Protein AF-A0A1J4V4I2-F1 (afdb_monomer_lite)

Radius of gyration: 25.96 Å; chains: 1; bounding box: 86×39×61 Å

Secondary structure (DSSP, 8-state):
-HHHHHHHHHHHHHHHHHHHHHHHHHHHHTTT-HHHHHHHHHHHHHHHHHHHHHHHHHHHHHHH-GGGT-----PPPSS------------PPP-------TTBPPP-HHHHHHHHTTT-EESSSS---BTT--S----TT--HHHHHHHHHHHHH-TT---EEEE-S-GGGS-TT-S-STT-SEEEEES--HHHHHHHHHHSEE-S--SSSSEEEEETTEEEEEE--TTSPPEEEEE-

Foldseek 3Di:
DQVVLVVCLVVLVVVLVVQLVVLVVQCVVVPPDPVSNVVSVVSNVVSVVSNVVSVVVVCVQCVVPVVSNDDDPCPPDPDDDDDDDDDDDDDDDDDDDDDDDQWFDDFPVVLQVLQVVLQAAEPAPGADGTQPDPPHAHAPQPDVVLSVVSSVLCVVQVPWHWYWHHAANCNVDDPPDLRHRVRFKTKTACPTPSSVCCQVVQFDFDPDDDDDATWGDDPPKIWGQDDDPPDDTITIMGD

Sequence (239 aa):
LSGMLKLIIALGGALSILMAIVGGTQYVASGVSPDAKNGAKERIQNALTGLALILTSYLILNSINPQLVQFNFMLPPVGVAPEQIVSPEIGPAPTASSTASAGSWPSDAHERAQLSAVGIGVNHPTGCTNIGQSSCTSLAGMSQGVISNLIALKSSCPSCGITITGGTEYWLHSVNTAHRPGGNVVDLSIGDSALYSYITSHGTVVNAGCSIGTRYKIGSAVYVNEVIKPNPAHWHVCY

Organism: NCBI:txid1805281

pLDDT: mean 84.23, std 16.54, range [35.75, 98.19]

InterPro domains:
  IPR043993 Type IV secretion system pilin [PF18895] (5-62)

Structure (mmCIF, N/CA/C/O backbone):
data_AF-A0A1J4V4I2-F1
#
_entry.id   AF-A0A1J4V4I2-F1
#
loop_
_atom_site.group_PDB
_atom_site.id
_atom_site.type_symbol
_atom_site.label_atom_id
_atom_site.label_alt_id
_atom_site.label_comp_id
_atom_site.label_asym_id
_atom_site.label_entity_id
_atom_site.label_seq_id
_atom_site.pdbx_PDB_ins_code
_atom_site.Cartn_x
_atom_site.Cartn_y
_atom_site.Cartn_z
_atom_site.occupancy
_atom_site.B_iso_or_equiv
_atom_site.auth_seq_id
_atom_site.auth_comp_id
_atom_site.auth_asym_id
_atom_site.auth_atom_id
_atom_site.pdbx_PDB_model_num
ATOM 1 N N . LEU A 1 1 ? 4.166 -3.081 -14.109 1.00 53.75 1 LEU A N 1
ATOM 2 C CA 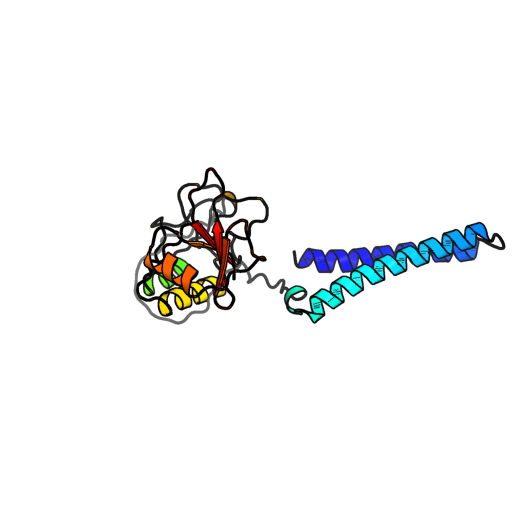. LEU A 1 1 ? 5.426 -3.816 -13.837 1.00 53.75 1 LEU A CA 1
ATOM 3 C C . LEU A 1 1 ? 5.459 -5.234 -14.431 1.00 53.75 1 LEU A C 1
ATOM 5 O O . LEU A 1 1 ? 6.514 -5.647 -14.885 1.00 53.75 1 LEU A O 1
ATOM 9 N N . SER A 1 2 ? 4.338 -5.967 -14.512 1.00 52.41 2 SER A N 1
ATOM 10 C CA . SER A 1 2 ? 4.355 -7.369 -14.979 1.00 52.41 2 SER A CA 1
ATOM 11 C C . SER A 1 2 ? 4.695 -7.591 -16.461 1.00 52.41 2 SER A C 1
ATOM 13 O O . SER A 1 2 ? 5.457 -8.492 -16.804 1.00 52.41 2 SER A O 1
ATOM 15 N N . GLY A 1 3 ? 4.217 -6.715 -17.351 1.00 59.53 3 GLY A N 1
ATOM 16 C CA . GLY A 1 3 ? 4.651 -6.732 -18.752 1.00 59.53 3 GLY A CA 1
ATOM 17 C C . GLY A 1 3 ? 6.133 -6.383 -18.902 1.00 59.53 3 GLY A C 1
ATOM 18 O O . GLY A 1 3 ? 6.805 -6.926 -19.765 1.00 59.53 3 GLY A O 1
ATOM 19 N N . MET A 1 4 ? 6.665 -5.542 -18.013 1.00 69.75 4 MET A N 1
ATOM 20 C CA . MET A 1 4 ? 8.041 -5.055 -18.081 1.00 69.75 4 MET A CA 1
ATOM 21 C C . MET A 1 4 ? 9.059 -6.167 -17.817 1.00 69.75 4 MET A C 1
ATOM 23 O O . MET A 1 4 ? 10.049 -6.238 -18.527 1.00 69.75 4 MET A O 1
ATOM 27 N N . LEU A 1 5 ? 8.811 -7.071 -16.863 1.00 75.94 5 LEU A N 1
ATOM 28 C CA . LEU A 1 5 ? 9.717 -8.199 -16.605 1.00 75.94 5 LEU A CA 1
ATOM 29 C C . LEU A 1 5 ? 9.735 -9.201 -17.765 1.00 75.94 5 LEU A C 1
ATOM 31 O O . LEU A 1 5 ? 10.809 -9.578 -18.223 1.00 75.94 5 LEU A O 1
ATOM 35 N N . LYS A 1 6 ? 8.566 -9.574 -18.304 1.00 73.31 6 LYS A N 1
ATOM 36 C CA . LYS A 1 6 ? 8.489 -10.440 -19.496 1.00 73.31 6 LYS A CA 1
ATOM 37 C C . LYS A 1 6 ? 9.122 -9.771 -20.722 1.00 73.31 6 LYS A C 1
ATOM 39 O O . LYS A 1 6 ? 9.812 -10.440 -21.483 1.00 73.31 6 LYS A O 1
ATOM 44 N N . LEU A 1 7 ? 8.950 -8.454 -20.870 1.00 79.44 7 LEU A N 1
ATOM 45 C CA . LEU A 1 7 ? 9.571 -7.656 -21.928 1.00 79.44 7 LEU A CA 1
ATOM 46 C C . LEU A 1 7 ? 11.096 -7.587 -21.766 1.00 79.44 7 LEU A C 1
ATOM 48 O O . LEU A 1 7 ? 11.800 -7.781 -22.745 1.00 79.44 7 LEU A O 1
ATOM 52 N N . ILE A 1 8 ? 11.616 -7.374 -20.554 1.00 83.94 8 ILE A N 1
ATOM 53 C CA . ILE A 1 8 ? 13.062 -7.348 -20.273 1.00 83.94 8 ILE A CA 1
ATOM 54 C C . ILE A 1 8 ? 13.685 -8.725 -20.515 1.00 83.94 8 ILE A C 1
ATOM 56 O O . ILE A 1 8 ? 14.771 -8.799 -21.079 1.00 83.94 8 ILE A O 1
ATOM 60 N N . ILE A 1 9 ? 13.004 -9.813 -20.144 1.00 85.31 9 ILE A N 1
ATOM 61 C CA . ILE A 1 9 ? 13.490 -11.176 -20.399 1.00 85.31 9 ILE A CA 1
ATOM 62 C C . ILE A 1 9 ? 13.478 -11.480 -21.903 1.00 85.31 9 ILE A C 1
ATOM 64 O O . ILE A 1 9 ? 14.475 -11.970 -22.429 1.00 85.31 9 ILE A O 1
ATOM 68 N N . ALA A 1 10 ? 12.396 -11.147 -22.614 1.00 85.94 10 ALA A N 1
ATOM 69 C CA . ALA A 1 10 ? 12.303 -11.351 -24.060 1.00 85.94 10 ALA A CA 1
ATOM 70 C C . ALA A 1 10 ? 13.330 -10.501 -24.830 1.00 85.94 10 ALA A C 1
ATOM 72 O O . ALA A 1 10 ? 14.035 -11.009 -25.701 1.00 85.94 10 ALA A O 1
ATOM 73 N N . LEU A 1 11 ? 13.459 -9.222 -24.471 1.00 89.38 11 LEU A N 1
ATOM 74 C CA . LEU A 1 11 ? 14.400 -8.287 -25.081 1.00 89.38 11 LEU A CA 1
ATOM 75 C C . LEU A 1 11 ? 15.851 -8.657 -24.745 1.00 89.38 11 LEU A C 1
ATOM 77 O O . LEU A 1 11 ? 16.697 -8.695 -25.633 1.00 89.38 11 LEU A O 1
ATOM 81 N N . GLY A 1 12 ? 16.136 -8.984 -23.485 1.00 90.06 12 GLY A N 1
ATOM 82 C CA . GLY A 1 12 ? 17.457 -9.409 -23.028 1.00 90.06 12 GLY A CA 1
ATOM 83 C C . GLY A 1 12 ? 17.896 -10.736 -23.646 1.00 90.06 12 GLY A C 1
ATOM 84 O O . GLY A 1 12 ? 19.050 -10.867 -24.051 1.00 90.06 12 GLY A O 1
ATOM 85 N N . GLY A 1 13 ? 16.973 -11.689 -23.804 1.00 91.75 13 GLY A N 1
ATOM 86 C CA . GLY A 1 13 ? 17.212 -12.931 -24.539 1.00 91.75 13 GLY A CA 1
ATOM 87 C C . GLY A 1 13 ? 17.529 -12.678 -26.015 1.00 91.75 13 GLY A C 1
ATOM 88 O O . GLY A 1 13 ? 18.537 -13.173 -26.518 1.00 91.75 13 GLY A O 1
ATOM 89 N N . ALA A 1 14 ? 16.732 -11.845 -26.693 1.00 92.75 14 ALA A N 1
ATOM 90 C CA . ALA A 1 14 ? 16.964 -11.488 -28.093 1.00 92.75 14 ALA A CA 1
ATOM 91 C C . ALA A 1 14 ? 18.314 -10.774 -28.305 1.00 92.75 14 ALA A C 1
ATOM 93 O O . ALA A 1 14 ? 19.065 -11.135 -29.214 1.00 92.75 14 ALA A O 1
ATOM 94 N N . LEU A 1 15 ? 18.666 -9.811 -27.442 1.00 92.19 15 LEU A N 1
ATOM 95 C CA . LEU A 1 15 ? 19.966 -9.133 -27.499 1.00 92.19 15 LEU A CA 1
ATOM 96 C C . LEU A 1 15 ? 21.134 -10.079 -27.199 1.00 92.19 15 LEU A C 1
ATOM 98 O O . LEU A 1 15 ? 22.166 -9.989 -27.864 1.00 92.19 15 LEU A O 1
ATOM 102 N N . SER A 1 16 ? 20.987 -10.982 -26.226 1.00 92.25 16 SER A N 1
ATOM 103 C CA . SER A 1 16 ? 22.026 -11.964 -25.894 1.00 92.25 16 SER A CA 1
ATOM 104 C C . SER A 1 16 ? 22.327 -12.871 -27.091 1.00 92.25 16 SER A C 1
ATOM 106 O O . SER A 1 16 ? 23.491 -13.034 -27.462 1.00 92.25 16 SER A O 1
ATOM 108 N N . ILE A 1 17 ? 21.288 -13.367 -27.772 1.00 93.62 17 ILE A N 1
ATOM 109 C CA . ILE A 1 17 ? 21.430 -14.184 -28.986 1.00 93.62 17 ILE A CA 1
ATOM 110 C C . ILE A 1 17 ? 22.109 -13.389 -30.108 1.00 93.62 17 ILE A C 1
ATOM 112 O O . ILE A 1 17 ? 23.044 -13.887 -30.734 1.00 93.62 17 ILE A O 1
ATOM 116 N N . LEU A 1 18 ? 21.698 -12.139 -30.340 1.00 94.81 18 LEU A N 1
ATOM 117 C CA . LEU A 1 18 ? 22.298 -11.291 -31.372 1.00 94.81 18 LEU A CA 1
ATOM 118 C C . LEU A 1 18 ? 23.795 -11.055 -31.117 1.00 94.81 18 LEU A C 1
ATOM 120 O O . LEU A 1 18 ? 24.616 -11.187 -32.025 1.00 94.81 18 LEU A O 1
ATOM 124 N N . MET A 1 19 ? 24.171 -10.773 -29.870 1.00 91.75 19 MET A N 1
ATOM 125 C CA . MET A 1 19 ? 25.570 -10.573 -29.489 1.00 91.75 19 MET A CA 1
ATOM 126 C C . MET A 1 19 ? 26.388 -11.866 -29.557 1.00 91.75 19 MET A C 1
ATOM 128 O O . MET A 1 19 ? 27.562 -11.812 -29.925 1.00 91.75 19 MET A O 1
ATOM 132 N N . ALA A 1 20 ? 25.775 -13.020 -29.280 1.00 92.31 20 ALA A N 1
ATOM 133 C CA . ALA A 1 20 ? 26.404 -14.324 -29.464 1.00 92.31 20 ALA A CA 1
ATOM 134 C C . ALA A 1 20 ? 26.665 -14.634 -30.949 1.00 92.31 20 ALA A C 1
ATOM 136 O O . ALA A 1 20 ? 27.742 -15.124 -31.280 1.00 92.31 20 ALA A O 1
ATOM 137 N N . ILE A 1 21 ? 25.741 -14.287 -31.855 1.00 94.62 21 ILE A N 1
ATOM 138 C CA . ILE A 1 21 ? 25.935 -14.433 -33.309 1.00 94.62 21 ILE A CA 1
ATOM 139 C C . ILE A 1 21 ? 27.071 -13.522 -33.795 1.00 94.62 21 ILE A C 1
ATOM 141 O O . ILE A 1 21 ? 27.964 -13.971 -34.516 1.00 94.62 21 ILE A O 1
ATOM 145 N N . VAL A 1 22 ? 27.088 -12.255 -33.369 1.00 91.69 22 VAL A N 1
ATOM 146 C CA . VAL A 1 22 ? 28.168 -11.313 -33.718 1.00 91.69 22 VAL A CA 1
ATOM 147 C C . VAL A 1 22 ? 29.516 -11.799 -33.178 1.00 91.69 22 VAL A C 1
ATOM 149 O O . VAL A 1 22 ? 30.499 -11.826 -33.912 1.00 91.69 22 VAL A O 1
ATOM 152 N N . GLY A 1 23 ? 29.573 -12.251 -31.923 1.00 90.75 23 GLY A N 1
ATOM 153 C CA . GLY A 1 23 ? 30.792 -12.818 -31.346 1.00 90.75 23 GLY A CA 1
ATOM 154 C C . GLY A 1 23 ? 31.233 -14.113 -32.037 1.00 90.75 23 GLY A C 1
ATOM 155 O O . GLY A 1 23 ? 32.422 -14.309 -32.268 1.00 90.75 23 GLY A O 1
ATOM 156 N N . GLY A 1 24 ? 30.293 -14.978 -32.426 1.00 91.19 24 GLY A N 1
ATOM 157 C CA . GLY A 1 24 ? 30.572 -16.236 -33.122 1.00 91.19 24 GLY A CA 1
ATOM 158 C C . GLY A 1 24 ? 31.113 -16.025 -34.536 1.00 91.19 24 GLY A C 1
ATOM 159 O O . GLY A 1 24 ? 32.122 -16.622 -34.908 1.00 91.19 24 GLY A O 1
ATOM 160 N N . THR A 1 25 ? 30.496 -15.123 -35.304 1.00 92.00 25 THR A N 1
ATOM 161 C CA . THR A 1 25 ? 30.995 -14.737 -36.635 1.00 92.00 25 THR A CA 1
ATOM 162 C C . THR A 1 25 ? 32.373 -14.082 -36.543 1.00 92.00 25 THR A C 1
ATOM 164 O O . THR A 1 25 ? 33.268 -14.446 -37.306 1.00 92.00 25 THR A O 1
ATOM 167 N N . GLN A 1 26 ? 32.589 -13.207 -35.554 1.00 89.31 26 GLN A N 1
ATOM 168 C CA . GLN A 1 26 ? 33.899 -12.623 -35.275 1.00 89.31 26 GLN A CA 1
ATOM 169 C C . GLN A 1 26 ? 34.931 -13.704 -34.929 1.00 89.31 26 GLN A C 1
ATOM 171 O O . GLN A 1 26 ? 36.025 -13.693 -35.476 1.00 89.31 26 GLN A O 1
ATOM 176 N N . TYR A 1 27 ? 34.582 -14.684 -34.091 1.00 92.00 27 TYR A N 1
ATOM 177 C CA . TYR A 1 27 ? 35.490 -15.760 -33.691 1.00 92.00 27 TYR A CA 1
ATOM 178 C C . TYR A 1 27 ? 35.998 -16.591 -34.879 1.00 92.00 27 TYR A C 1
ATOM 180 O O . TYR A 1 27 ? 37.191 -16.895 -34.950 1.00 92.00 27 TYR A O 1
ATOM 188 N N . VAL A 1 28 ? 35.106 -16.933 -35.816 1.00 91.31 28 VAL A N 1
ATOM 189 C CA . VAL A 1 28 ? 35.458 -17.680 -37.035 1.00 91.31 28 VAL A CA 1
ATOM 190 C C . VAL A 1 28 ? 36.282 -16.812 -37.993 1.00 91.31 28 VAL A C 1
ATOM 192 O O . VAL A 1 28 ? 37.272 -17.286 -38.548 1.00 91.31 28 VAL A O 1
ATOM 195 N N . ALA A 1 29 ? 35.930 -15.531 -38.143 1.00 88.69 29 ALA A N 1
ATOM 196 C CA . ALA A 1 29 ? 36.641 -14.593 -39.013 1.00 88.69 29 ALA A CA 1
ATOM 197 C C . ALA A 1 29 ? 38.044 -14.204 -38.496 1.00 88.69 29 ALA A C 1
ATOM 199 O O . ALA A 1 29 ? 38.904 -13.826 -39.288 1.00 88.69 29 ALA A O 1
ATOM 200 N N . SER A 1 30 ? 38.311 -14.336 -37.192 1.00 86.56 30 SER A N 1
ATOM 201 C CA . SER A 1 30 ? 39.579 -13.949 -36.545 1.00 86.56 30 SER A CA 1
ATOM 202 C C . SER A 1 30 ? 40.820 -14.763 -36.966 1.00 86.56 30 SER A C 1
ATOM 204 O O . SER A 1 30 ? 41.944 -14.418 -36.579 1.00 86.56 30 SER A O 1
ATOM 206 N N . GLY A 1 31 ? 40.665 -15.842 -37.744 1.00 83.94 31 GLY A N 1
ATOM 207 C CA . GLY A 1 31 ? 41.785 -16.591 -38.329 1.00 83.94 31 GLY A CA 1
ATOM 208 C C . GLY A 1 31 ? 42.727 -17.203 -37.281 1.00 83.94 31 GLY A C 1
ATOM 209 O O . GLY A 1 31 ? 42.300 -18.004 -36.451 1.00 83.94 31 GLY A O 1
ATOM 210 N N . VAL A 1 32 ? 44.018 -16.851 -37.311 1.00 77.50 32 VAL A N 1
ATOM 211 C CA . VAL A 1 32 ? 45.034 -17.294 -36.326 1.00 77.50 32 VAL A CA 1
ATOM 212 C C . VAL A 1 32 ? 45.392 -16.230 -35.285 1.00 77.50 32 VAL A C 1
ATOM 214 O O . VAL A 1 32 ? 46.187 -16.512 -34.395 1.00 77.50 32 VAL A O 1
ATOM 217 N N . SER A 1 33 ? 44.805 -15.030 -35.355 1.00 87.12 33 SER A N 1
ATOM 218 C CA . SER A 1 33 ? 45.133 -13.947 -34.421 1.00 87.12 33 SER A CA 1
ATOM 219 C C . SER A 1 33 ? 44.598 -14.250 -33.004 1.00 87.12 33 SER A C 1
ATOM 221 O O . SER A 1 33 ? 43.386 -14.425 -32.826 1.00 87.12 33 SER A O 1
ATOM 223 N N . PRO A 1 34 ? 45.466 -14.347 -31.978 1.00 82.38 34 PRO A N 1
ATOM 224 C CA . PRO A 1 34 ? 45.034 -14.667 -30.616 1.00 82.38 34 PRO A CA 1
ATOM 225 C C . PRO A 1 34 ? 44.165 -13.567 -29.999 1.00 82.38 34 PRO A C 1
ATOM 227 O O . PRO A 1 34 ? 43.150 -13.867 -29.371 1.00 82.38 34 PRO A O 1
ATOM 230 N N . ASP A 1 35 ? 44.507 -12.300 -30.240 1.00 84.62 35 ASP A N 1
ATOM 231 C CA . ASP A 1 35 ? 43.809 -11.153 -29.650 1.00 84.62 35 ASP A CA 1
ATOM 232 C C . ASP A 1 35 ? 42.373 -11.015 -30.160 1.00 84.62 35 ASP A C 1
ATOM 234 O O . ASP A 1 35 ? 41.439 -10.878 -29.369 1.00 84.62 35 ASP A O 1
ATOM 238 N N . ALA A 1 36 ? 42.149 -11.150 -31.472 1.00 82.12 36 ALA A N 1
ATOM 239 C CA . ALA A 1 36 ? 40.798 -11.066 -32.026 1.00 82.12 36 ALA A CA 1
ATOM 240 C C . ALA A 1 36 ? 39.933 -12.278 -31.636 1.00 82.12 36 ALA A C 1
ATOM 242 O O . ALA A 1 36 ? 38.711 -12.161 -31.516 1.00 82.12 36 ALA A O 1
ATOM 243 N N . LYS A 1 37 ? 40.543 -13.446 -31.386 1.00 85.38 37 LYS A N 1
ATOM 244 C CA . LYS A 1 37 ? 39.840 -14.597 -30.796 1.00 85.38 37 LYS A CA 1
ATOM 245 C C . LYS A 1 37 ? 39.450 -14.346 -29.345 1.00 85.38 37 LYS A C 1
ATOM 247 O O . LYS A 1 37 ? 38.346 -14.722 -28.955 1.00 85.38 37 LYS A O 1
ATOM 252 N N . ASN A 1 38 ? 40.330 -13.732 -28.559 1.00 87.69 38 ASN A N 1
ATOM 253 C CA . ASN A 1 38 ? 40.058 -13.421 -27.159 1.00 87.69 38 ASN A CA 1
ATOM 254 C C . ASN A 1 38 ? 38.940 -12.380 -27.029 1.00 87.69 38 ASN A C 1
ATOM 256 O O . ASN A 1 38 ? 37.989 -12.628 -26.293 1.00 87.69 38 ASN A O 1
ATOM 260 N N . GLY A 1 39 ? 38.962 -11.310 -27.831 1.00 86.94 39 GLY A N 1
ATOM 261 C CA . GLY A 1 39 ? 37.879 -10.318 -27.845 1.00 86.94 39 GLY A CA 1
ATOM 262 C C . GLY A 1 39 ? 36.524 -10.902 -28.274 1.00 86.94 39 GLY A C 1
ATOM 263 O O . GLY A 1 39 ? 35.487 -10.585 -27.691 1.00 86.94 39 GLY A O 1
ATOM 264 N N . ALA A 1 40 ? 36.513 -11.822 -29.246 1.00 88.69 40 ALA A N 1
ATOM 265 C CA . ALA A 1 40 ? 35.292 -12.524 -29.646 1.00 88.69 40 ALA A CA 1
ATOM 266 C C . ALA A 1 40 ? 34.742 -13.428 -28.526 1.00 88.69 40 ALA A C 1
ATOM 268 O O . ALA A 1 40 ? 33.537 -13.433 -28.265 1.00 88.69 40 ALA A O 1
ATOM 269 N N . LYS A 1 41 ? 35.622 -14.157 -27.824 1.00 88.94 41 LYS A N 1
ATOM 270 C CA . LYS A 1 41 ? 35.245 -14.971 -26.657 1.00 88.94 41 LYS A CA 1
ATOM 271 C C . LYS A 1 41 ? 34.691 -14.115 -25.525 1.00 88.94 41 LYS A C 1
ATOM 273 O O . LYS A 1 41 ? 33.668 -14.479 -24.958 1.00 88.94 41 LYS A O 1
ATOM 278 N N . GLU A 1 42 ? 35.324 -12.986 -25.231 1.00 91.94 42 GLU A N 1
ATOM 279 C CA . GLU A 1 42 ? 34.878 -12.056 -24.192 1.00 91.94 42 GLU A CA 1
ATOM 280 C C . GLU A 1 42 ? 33.474 -11.521 -24.498 1.00 91.94 42 GLU A C 1
ATOM 282 O O . GLU A 1 42 ? 32.599 -11.511 -23.635 1.00 91.94 42 GLU A O 1
ATOM 287 N N . ARG A 1 43 ? 33.197 -11.180 -25.761 1.00 87.62 43 ARG A N 1
ATOM 288 C CA . ARG A 1 43 ? 31.866 -10.732 -26.189 1.00 87.62 43 ARG A CA 1
ATOM 289 C C . ARG A 1 43 ? 30.790 -11.803 -25.986 1.00 87.62 43 ARG A C 1
ATOM 291 O O . ARG A 1 43 ? 29.697 -11.485 -25.519 1.00 87.62 43 ARG A O 1
ATOM 298 N N . ILE A 1 44 ? 31.106 -13.064 -26.294 1.00 91.56 44 ILE A N 1
ATOM 299 C CA . ILE A 1 44 ? 30.211 -14.205 -26.046 1.00 91.56 44 ILE A CA 1
ATOM 300 C C . ILE A 1 44 ? 30.025 -14.418 -24.536 1.00 91.56 44 ILE A C 1
ATOM 302 O O . ILE A 1 44 ? 28.896 -14.580 -24.076 1.00 91.56 44 ILE A O 1
ATOM 306 N N . GLN A 1 45 ? 31.103 -14.369 -23.750 1.00 91.38 45 GLN A N 1
ATOM 307 C CA . GLN A 1 45 ? 31.051 -14.524 -22.293 1.00 91.38 45 GLN A CA 1
ATOM 308 C C . GLN A 1 45 ? 30.213 -13.430 -21.628 1.00 91.38 45 GLN A C 1
ATOM 310 O O . GLN A 1 45 ? 2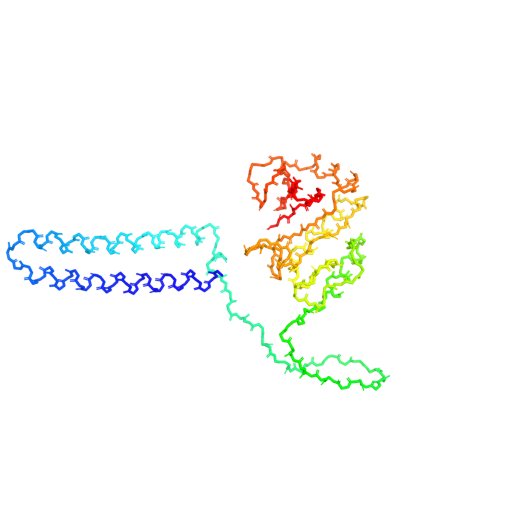9.387 -13.734 -20.769 1.00 91.38 45 GLN A O 1
ATOM 315 N N . ASN A 1 46 ? 30.349 -12.180 -22.066 1.00 91.81 46 ASN A N 1
ATOM 316 C CA . ASN A 1 46 ? 29.555 -11.062 -21.564 1.00 91.81 46 ASN A CA 1
ATOM 317 C C . ASN A 1 46 ? 28.064 -11.234 -21.901 1.00 91.81 46 ASN A C 1
ATOM 319 O O . ASN A 1 46 ? 27.209 -11.016 -21.041 1.00 91.81 46 ASN A O 1
ATOM 323 N N . ALA A 1 47 ? 27.741 -11.700 -23.114 1.00 91.69 47 ALA A N 1
ATOM 324 C CA . ALA A 1 47 ? 26.362 -11.992 -23.514 1.00 91.69 47 ALA A CA 1
ATOM 325 C C . ALA A 1 47 ? 25.733 -13.131 -22.688 1.00 91.69 47 ALA A C 1
ATOM 327 O O . ALA A 1 47 ? 24.569 -13.033 -22.287 1.00 91.69 47 ALA A O 1
ATOM 328 N N . LEU A 1 48 ? 26.504 -14.186 -22.400 1.00 93.25 48 LEU A N 1
ATOM 329 C CA . LEU A 1 48 ? 26.076 -15.310 -21.563 1.00 93.25 48 LEU A CA 1
ATOM 330 C C . LEU A 1 48 ? 25.928 -14.910 -20.091 1.00 93.25 48 LEU A C 1
ATOM 332 O O . LEU A 1 48 ? 24.962 -15.307 -19.448 1.00 93.25 48 LEU A O 1
ATOM 336 N N . THR A 1 49 ? 26.839 -14.088 -19.568 1.00 92.75 49 THR A N 1
ATOM 337 C CA . THR A 1 49 ? 26.794 -13.602 -18.179 1.00 92.75 49 THR A CA 1
ATOM 338 C C . THR A 1 49 ? 25.583 -12.695 -17.955 1.00 92.75 49 THR A C 1
ATOM 340 O O . THR A 1 49 ? 24.878 -12.839 -16.957 1.00 92.75 49 THR A O 1
ATOM 343 N N . GLY A 1 50 ? 25.276 -11.817 -18.916 1.00 92.00 50 GLY A N 1
ATOM 344 C CA . GLY A 1 50 ? 24.058 -11.004 -18.891 1.00 92.00 50 GLY A CA 1
ATOM 345 C C . GLY A 1 50 ? 22.782 -11.851 -18.922 1.00 92.00 50 GLY A C 1
ATOM 346 O O . GLY A 1 50 ? 21.868 -11.620 -18.130 1.00 92.00 50 GLY A O 1
ATOM 347 N N . LEU A 1 51 ? 22.733 -12.881 -19.775 1.00 92.88 51 LEU A N 1
ATOM 348 C CA . LEU A 1 51 ? 21.604 -13.816 -19.821 1.00 92.88 51 LEU A CA 1
ATOM 349 C C . LEU A 1 51 ? 21.457 -14.599 -18.509 1.00 92.88 51 LEU A C 1
ATOM 351 O O . LEU A 1 51 ? 20.347 -14.734 -17.995 1.00 92.88 51 LEU A O 1
ATOM 355 N N . ALA A 1 52 ? 22.570 -15.068 -17.940 1.00 94.62 52 ALA A N 1
ATOM 356 C CA . ALA A 1 52 ? 22.587 -15.763 -16.660 1.00 94.62 52 ALA A CA 1
ATOM 357 C C . ALA A 1 52 ? 22.064 -14.870 -15.527 1.00 94.62 52 ALA A C 1
ATOM 359 O O . ALA A 1 52 ? 21.269 -15.338 -14.716 1.00 94.62 52 ALA A O 1
ATOM 360 N N . LEU A 1 53 ? 22.424 -13.582 -15.495 1.00 93.12 53 LEU A N 1
ATOM 361 C CA . LEU A 1 53 ? 21.887 -12.621 -14.524 1.00 93.12 53 LEU A CA 1
ATOM 362 C C . LEU A 1 53 ? 20.366 -12.465 -14.638 1.00 93.12 53 LEU A C 1
ATOM 364 O O . LEU A 1 53 ? 19.665 -12.520 -13.627 1.00 93.12 53 LEU A O 1
ATOM 368 N N . ILE A 1 54 ? 19.852 -12.318 -15.862 1.00 90.81 54 ILE A N 1
ATOM 369 C CA . ILE A 1 54 ? 18.410 -12.189 -16.117 1.00 90.81 54 ILE A CA 1
ATOM 370 C C . ILE A 1 54 ? 17.665 -13.457 -15.671 1.00 90.81 54 ILE A C 1
ATOM 372 O O . ILE A 1 54 ? 16.661 -13.367 -14.963 1.00 90.81 54 ILE A O 1
ATOM 376 N N . LEU A 1 55 ? 18.171 -14.640 -16.033 1.00 89.44 55 LEU A N 1
ATOM 377 C CA . LEU A 1 55 ? 17.568 -15.922 -15.656 1.00 89.44 55 LEU A CA 1
ATOM 378 C C . LEU A 1 55 ? 17.658 -16.187 -14.151 1.00 89.44 55 LEU A C 1
ATOM 380 O O . LEU A 1 55 ? 16.698 -16.668 -13.558 1.00 89.44 55 LEU A O 1
ATOM 384 N N . THR A 1 56 ? 18.774 -15.834 -13.515 1.00 92.88 56 THR A N 1
ATOM 385 C CA . THR A 1 56 ? 18.950 -15.988 -12.063 1.00 92.88 56 THR A CA 1
ATOM 386 C C . THR A 1 56 ? 17.998 -15.068 -11.307 1.00 92.88 56 THR A C 1
ATOM 388 O O . THR A 1 56 ? 17.359 -15.498 -10.350 1.00 92.88 56 THR A O 1
ATOM 391 N N . SER A 1 57 ? 17.829 -13.827 -11.771 1.00 89.62 57 SER A N 1
ATOM 392 C CA . SER A 1 57 ? 16.830 -12.907 -11.225 1.00 89.62 57 SER A CA 1
ATOM 393 C C . SER A 1 57 ? 15.419 -13.493 -11.349 1.00 89.62 57 SER A C 1
ATOM 395 O O . SER A 1 57 ? 14.702 -13.569 -10.353 1.00 89.62 57 SER A O 1
ATOM 397 N N . TYR A 1 58 ? 15.052 -14.013 -12.527 1.00 87.25 58 TYR A N 1
ATOM 398 C CA . TYR A 1 58 ? 13.772 -14.698 -12.728 1.00 87.25 58 TYR A CA 1
ATOM 399 C C . TYR A 1 58 ? 13.588 -15.892 -11.779 1.00 87.25 58 TYR A C 1
ATOM 401 O O . TYR A 1 58 ? 12.529 -16.023 -11.170 1.00 87.25 58 TYR A O 1
ATOM 409 N N . LEU A 1 59 ? 14.608 -16.743 -11.620 1.00 87.75 59 LEU A N 1
ATOM 410 C CA . LEU A 1 59 ? 14.550 -17.920 -10.750 1.00 87.75 59 LEU A CA 1
ATOM 411 C C . LEU A 1 59 ? 14.353 -17.547 -9.280 1.00 87.75 59 LEU A C 1
ATOM 413 O O . LEU A 1 59 ? 13.531 -18.173 -8.617 1.00 87.75 59 LEU A O 1
ATOM 417 N N . ILE A 1 60 ? 15.045 -16.518 -8.782 1.00 90.25 60 ILE A N 1
ATOM 418 C CA . ILE A 1 60 ? 14.867 -16.035 -7.404 1.00 90.25 60 ILE A CA 1
ATOM 419 C C . ILE A 1 60 ? 13.430 -15.543 -7.202 1.00 90.25 60 ILE A C 1
ATOM 421 O O . ILE A 1 60 ? 12.770 -15.951 -6.247 1.00 90.25 60 ILE A O 1
ATOM 425 N N . LEU A 1 61 ? 12.919 -14.716 -8.121 1.00 84.62 61 LEU A N 1
ATOM 426 C CA . LEU A 1 61 ? 11.550 -14.204 -8.042 1.00 84.62 61 LEU A CA 1
ATOM 427 C C . LEU A 1 61 ? 10.524 -15.348 -8.081 1.00 84.62 61 LEU A C 1
ATOM 429 O O . LEU A 1 61 ? 9.631 -15.399 -7.238 1.00 84.62 61 LEU A O 1
ATOM 433 N N . ASN A 1 62 ? 10.688 -16.288 -9.015 1.00 85.75 62 ASN A N 1
ATOM 434 C CA . ASN A 1 62 ? 9.798 -17.434 -9.187 1.00 85.75 62 ASN A CA 1
ATOM 435 C C . ASN A 1 62 ? 9.855 -18.422 -8.009 1.00 85.75 62 ASN A C 1
ATOM 437 O O . ASN A 1 62 ? 8.841 -19.029 -7.678 1.00 85.75 62 ASN A O 1
ATOM 441 N N . SER A 1 63 ? 11.022 -18.586 -7.379 1.00 88.81 63 SER A N 1
ATOM 442 C CA . SER A 1 63 ? 11.212 -19.491 -6.241 1.00 88.81 63 SER A CA 1
ATOM 443 C C . SER A 1 63 ? 10.668 -18.923 -4.933 1.00 88.81 63 SER A C 1
ATOM 445 O O . SER A 1 63 ? 10.244 -19.699 -4.082 1.00 88.81 63 SER A O 1
ATOM 447 N N . ILE A 1 64 ? 10.704 -17.599 -4.746 1.00 89.38 64 ILE A N 1
ATOM 448 C CA . ILE A 1 64 ? 10.136 -16.956 -3.554 1.00 89.38 64 ILE A CA 1
ATOM 449 C C . ILE A 1 64 ? 8.615 -16.899 -3.675 1.00 89.38 64 ILE A C 1
ATOM 451 O O . ILE A 1 64 ? 7.909 -17.257 -2.735 1.00 89.38 64 ILE A O 1
ATOM 455 N N . ASN A 1 65 ? 8.103 -16.443 -4.821 1.00 76.81 65 ASN A N 1
ATOM 456 C CA . ASN A 1 65 ? 6.672 -16.432 -5.076 1.00 76.81 65 ASN A CA 1
ATOM 457 C C . ASN A 1 65 ? 6.383 -16.416 -6.592 1.00 76.81 65 ASN A C 1
ATOM 459 O O . ASN A 1 65 ? 6.606 -15.394 -7.250 1.00 76.81 65 ASN A O 1
ATOM 463 N N . PRO A 1 66 ? 5.804 -17.494 -7.157 1.00 76.75 66 PRO A N 1
ATOM 464 C CA . PRO A 1 66 ? 5.491 -17.562 -8.585 1.00 76.75 66 PRO A CA 1
ATOM 465 C C . PRO A 1 66 ? 4.461 -16.507 -9.030 1.00 76.75 66 PRO A C 1
ATOM 467 O O . PRO A 1 66 ? 4.412 -16.147 -10.207 1.00 76.75 66 PRO A O 1
ATOM 470 N N . GLN A 1 67 ? 3.680 -15.933 -8.108 1.00 67.56 67 GLN A N 1
ATOM 471 C CA . GLN A 1 67 ? 2.742 -14.841 -8.398 1.00 67.56 67 GLN A CA 1
ATOM 472 C C . GLN A 1 67 ? 3.444 -13.509 -8.706 1.00 67.56 67 GLN A C 1
ATOM 474 O O . GLN A 1 67 ? 2.853 -12.635 -9.332 1.00 67.56 67 GLN A O 1
ATOM 479 N N . LEU A 1 68 ? 4.725 -13.355 -8.351 1.00 66.75 68 LEU A N 1
ATOM 480 C CA . LEU A 1 68 ? 5.520 -12.178 -8.732 1.00 66.75 68 LEU A CA 1
ATOM 481 C C . LEU A 1 68 ? 5.890 -12.179 -10.221 1.00 66.75 68 LEU A C 1
ATOM 483 O O . LEU A 1 68 ? 6.274 -11.148 -10.773 1.00 66.75 68 LEU A O 1
ATOM 487 N N . VAL A 1 69 ? 5.758 -13.333 -10.877 1.00 70.00 69 VAL A N 1
ATOM 488 C CA . VAL A 1 69 ? 6.054 -13.537 -12.302 1.00 70.00 69 VAL A CA 1
ATOM 489 C C . VAL A 1 69 ? 4.799 -13.865 -13.117 1.00 70.00 69 VAL A C 1
ATOM 491 O O . VAL A 1 69 ? 4.756 -13.637 -14.331 1.00 70.00 69 VAL A O 1
ATOM 494 N N . GLN A 1 70 ? 3.735 -14.312 -12.449 1.00 57.38 70 GLN A N 1
ATOM 495 C CA . GLN A 1 70 ? 2.398 -14.465 -13.007 1.00 57.38 70 GLN A CA 1
ATOM 496 C C . GLN A 1 70 ? 1.536 -13.241 -12.675 1.00 57.38 70 GLN A C 1
ATOM 498 O O . GLN A 1 70 ? 0.866 -13.211 -11.651 1.00 57.38 70 GLN A O 1
ATOM 503 N N . PHE A 1 71 ? 1.475 -12.254 -13.574 1.00 56.56 71 PHE A N 1
ATOM 504 C CA . PHE A 1 71 ? 0.292 -11.389 -13.609 1.00 56.56 71 PHE A CA 1
ATOM 505 C C . PHE A 1 71 ? -0.500 -11.658 -14.879 1.00 56.56 71 PHE A C 1
ATOM 507 O O . PHE A 1 71 ? 0.057 -11.731 -15.981 1.00 56.56 71 PHE A O 1
ATOM 514 N N . ASN A 1 72 ? -1.801 -11.829 -14.682 1.00 51.84 72 ASN A N 1
ATOM 515 C CA . ASN A 1 72 ? -2.766 -12.136 -15.713 1.00 51.84 72 ASN A CA 1
ATOM 516 C C . ASN A 1 72 ? -3.118 -10.839 -16.453 1.00 51.84 72 ASN A C 1
ATOM 518 O O . ASN A 1 72 ? -3.672 -9.918 -15.859 1.00 51.84 72 ASN A O 1
ATOM 522 N N . PHE A 1 73 ? -2.801 -10.757 -17.745 1.00 47.03 73 PHE A N 1
ATOM 523 C CA . PHE A 1 73 ? -3.274 -9.682 -18.628 1.00 47.03 73 PHE A CA 1
ATOM 524 C C . PHE A 1 73 ? -4.683 -10.010 -19.143 1.00 47.03 73 PHE A C 1
ATOM 526 O O . PHE A 1 73 ? -4.992 -9.865 -20.319 1.00 47.03 73 PHE A O 1
ATOM 533 N N . MET A 1 74 ? -5.544 -10.482 -18.246 1.00 42.91 74 MET A N 1
ATOM 534 C CA . MET A 1 74 ? -6.973 -10.506 -18.492 1.00 42.91 74 MET A CA 1
ATOM 535 C C . MET A 1 74 ? -7.485 -9.177 -17.956 1.00 42.91 74 MET A C 1
ATOM 537 O O . MET A 1 74 ? -7.786 -9.037 -16.774 1.00 42.91 74 MET A O 1
ATOM 541 N N . LEU A 1 75 ? -7.487 -8.160 -18.816 1.00 51.91 75 LEU A N 1
ATOM 542 C CA . LEU A 1 75 ? -8.365 -7.025 -18.582 1.00 51.91 75 LEU A CA 1
ATOM 543 C C . LEU A 1 75 ? -9.780 -7.617 -18.622 1.00 51.91 75 LEU A C 1
ATOM 545 O O . LEU A 1 75 ? -10.121 -8.213 -19.650 1.00 51.91 75 LEU A O 1
ATOM 549 N N . PRO A 1 76 ? -10.589 -7.539 -17.548 1.00 58.12 76 PRO A N 1
ATOM 550 C CA . PRO A 1 76 ? -12.007 -7.820 -17.699 1.00 58.12 76 PRO A CA 1
ATOM 551 C C . PRO A 1 76 ? -12.513 -6.965 -18.873 1.00 58.12 76 PRO A C 1
ATOM 553 O O . PRO A 1 76 ? -12.104 -5.803 -18.980 1.00 58.12 76 PRO A O 1
ATOM 556 N N . PRO A 1 77 ? -13.308 -7.534 -19.796 1.00 48.41 77 PRO A N 1
ATOM 557 C CA . PRO A 1 77 ? -13.788 -6.809 -20.961 1.00 48.41 77 PRO A CA 1
ATOM 558 C C . PRO A 1 77 ? -14.392 -5.471 -20.532 1.00 48.41 77 PRO A C 1
ATOM 560 O O . PRO A 1 77 ? -15.350 -5.430 -19.762 1.00 48.41 77 PRO A O 1
ATOM 563 N N . VAL A 1 78 ? -13.835 -4.365 -21.026 1.00 58.00 78 VAL A N 1
ATOM 564 C CA . VAL A 1 78 ? -14.525 -3.075 -20.974 1.00 58.00 78 VAL A CA 1
ATOM 565 C C . VAL A 1 78 ? -15.522 -3.107 -22.122 1.00 58.00 78 VAL A C 1
ATOM 567 O O . VAL A 1 78 ? -15.198 -2.779 -23.259 1.00 58.00 78 VAL A O 1
ATOM 570 N N . GLY A 1 79 ? -16.709 -3.629 -21.835 1.00 49.12 79 GLY A N 1
ATOM 571 C CA . GLY A 1 79 ? -17.744 -3.843 -22.834 1.00 49.12 79 GLY A CA 1
ATOM 572 C C . GLY A 1 79 ? -18.858 -4.716 -22.289 1.00 49.12 79 GLY A C 1
ATOM 573 O O . GLY A 1 79 ? -18.825 -5.930 -22.447 1.00 49.12 79 GLY A O 1
ATOM 574 N N . VAL A 1 80 ? -19.806 -4.056 -21.623 1.00 62.41 80 VAL A N 1
ATOM 575 C CA . VAL A 1 80 ? -21.225 -4.418 -21.511 1.00 62.41 80 VAL A CA 1
ATOM 576 C C . VAL A 1 80 ? -21.655 -5.625 -22.355 1.00 62.41 80 VAL A C 1
ATOM 578 O O . VAL A 1 80 ? -21.751 -5.538 -23.575 1.00 62.41 80 VAL A O 1
ATOM 581 N N . ALA A 1 81 ? -22.062 -6.695 -21.681 1.00 48.56 81 ALA A N 1
ATOM 582 C CA . ALA A 1 81 ? -23.236 -7.452 -22.087 1.00 48.56 81 ALA A CA 1
ATOM 583 C C . ALA A 1 81 ? -23.927 -7.992 -20.824 1.00 48.56 81 ALA A C 1
ATOM 585 O O . ALA A 1 81 ? -23.246 -8.464 -19.911 1.00 48.56 81 ALA A O 1
ATOM 586 N N . PRO A 1 82 ? -25.256 -7.844 -20.732 1.00 56.22 82 PRO A N 1
ATOM 587 C CA . PRO A 1 82 ? -26.028 -8.185 -19.554 1.00 56.22 82 PRO A CA 1
ATOM 588 C C . PRO A 1 82 ? -26.272 -9.690 -19.529 1.00 56.22 82 PRO A C 1
ATOM 590 O O . PRO A 1 82 ? -26.570 -10.276 -20.566 1.00 56.22 82 PRO A O 1
ATOM 593 N N . GLU A 1 83 ? -26.290 -10.294 -18.347 1.00 42.16 83 GLU A N 1
ATOM 594 C CA . GLU A 1 83 ? -27.189 -11.423 -18.163 1.00 42.16 83 GLU A CA 1
ATOM 595 C C . GLU A 1 83 ? -27.795 -11.390 -16.768 1.00 42.16 83 GLU A C 1
ATOM 597 O O . GLU A 1 83 ? -27.145 -11.127 -15.758 1.00 42.16 83 GLU A O 1
ATOM 602 N N . GLN A 1 84 ? -29.114 -11.481 -16.791 1.00 48.91 84 GLN A N 1
ATOM 603 C CA . GLN A 1 84 ? -30.025 -10.978 -15.790 1.00 48.91 84 GLN A CA 1
ATOM 604 C C . GLN A 1 84 ? -30.307 -12.057 -14.752 1.00 48.91 84 GLN A C 1
ATOM 606 O O . GLN A 1 84 ? -30.532 -13.212 -15.105 1.00 48.91 84 GLN A O 1
ATOM 611 N N . ILE A 1 85 ? -30.443 -11.650 -13.490 1.00 40.75 85 ILE A N 1
ATOM 612 C CA . ILE A 1 85 ? -31.379 -12.323 -12.594 1.00 40.75 85 ILE A CA 1
ATOM 613 C C . ILE A 1 85 ? -32.442 -11.298 -12.214 1.00 40.75 85 ILE A C 1
ATOM 615 O O . ILE A 1 85 ? -32.188 -10.275 -11.584 1.00 40.75 85 ILE A O 1
ATOM 619 N N . VAL A 1 86 ? -33.613 -11.591 -12.756 1.00 50.72 86 VAL A N 1
ATOM 620 C CA . VAL A 1 86 ? -34.915 -10.946 -12.660 1.00 50.72 86 VAL A CA 1
ATOM 621 C C . VAL A 1 86 ? -35.261 -10.489 -11.238 1.00 50.72 86 VAL A C 1
ATOM 623 O O . VAL A 1 86 ? -35.235 -11.290 -10.310 1.00 50.72 86 VAL A O 1
ATOM 626 N N . SER A 1 87 ? -35.709 -9.237 -11.101 1.00 52.25 87 SER A N 1
ATOM 627 C CA . SER A 1 87 ? -36.845 -8.881 -10.237 1.00 52.25 87 SER A CA 1
ATOM 628 C C . SER A 1 87 ? -37.450 -7.543 -10.702 1.00 52.25 87 SER A C 1
ATOM 630 O O . SER A 1 87 ? -36.683 -6.612 -10.962 1.00 52.25 87 SER A O 1
ATOM 632 N N . PRO A 1 88 ? -38.779 -7.424 -10.882 1.00 55.47 88 PRO A N 1
ATOM 633 C CA . PRO A 1 88 ? -39.393 -6.240 -11.467 1.00 55.47 88 PRO A CA 1
ATOM 634 C C . PRO A 1 88 ? -39.837 -5.256 -10.380 1.00 55.47 88 PRO A C 1
ATOM 636 O O . PRO A 1 88 ? -40.634 -5.627 -9.530 1.00 55.47 88 PRO A O 1
ATOM 639 N N . GLU A 1 89 ? -39.437 -3.986 -10.469 1.00 39.16 89 GLU A N 1
ATOM 640 C CA . GLU A 1 89 ? -40.401 -2.896 -10.277 1.00 39.16 89 GLU A CA 1
ATOM 641 C C . GLU A 1 89 ? -39.945 -1.587 -10.940 1.00 39.16 89 GLU A C 1
ATOM 643 O O . GLU A 1 89 ? -38.764 -1.320 -11.142 1.00 39.16 89 GLU A O 1
ATOM 648 N N . ILE A 1 90 ? -40.954 -0.836 -11.360 1.00 49.84 90 ILE A N 1
ATOM 649 C CA . ILE A 1 90 ? -41.019 0.181 -12.407 1.00 49.84 90 ILE A CA 1
ATOM 650 C C . ILE A 1 90 ? -40.421 1.528 -11.967 1.00 49.84 90 ILE A C 1
ATOM 652 O O . ILE A 1 90 ? -40.789 2.069 -10.929 1.00 49.84 90 ILE A O 1
ATOM 656 N N . GLY A 1 91 ? -39.595 2.137 -12.825 1.00 40.31 91 GLY A N 1
ATOM 657 C CA . GLY A 1 91 ? -39.232 3.557 -12.751 1.00 40.31 91 GLY A CA 1
ATOM 658 C C . GLY A 1 91 ? -38.534 4.029 -14.037 1.00 40.31 91 GLY A C 1
ATOM 659 O O . GLY A 1 91 ? -37.702 3.289 -14.563 1.00 40.31 91 GLY A O 1
ATOM 660 N N . PRO A 1 92 ? -38.878 5.202 -14.607 1.00 51.62 92 PRO A N 1
ATOM 661 C CA . PRO A 1 92 ? -38.405 5.599 -15.929 1.00 51.62 92 PRO A CA 1
ATOM 662 C C . PRO A 1 92 ? -36.926 6.005 -15.892 1.00 51.62 92 PRO A C 1
ATOM 664 O O . PRO A 1 92 ? -36.482 6.760 -15.029 1.00 51.62 92 PRO A O 1
ATOM 667 N N . ALA A 1 93 ? -36.170 5.488 -16.857 1.00 42.19 93 ALA A N 1
ATOM 668 C CA . ALA A 1 93 ? -34.748 5.737 -17.045 1.00 42.19 93 ALA A CA 1
ATOM 669 C C . ALA A 1 93 ? -34.423 7.221 -17.300 1.00 42.19 93 ALA A C 1
ATOM 671 O O . ALA A 1 93 ? -35.119 7.868 -18.084 1.00 42.19 93 ALA A O 1
ATOM 672 N N . PRO A 1 94 ? -33.281 7.730 -16.805 1.00 46.19 94 PRO A N 1
ATOM 673 C CA . PRO A 1 94 ? -32.503 8.700 -17.542 1.00 46.19 94 PRO A CA 1
ATOM 674 C C . PRO A 1 94 ? -31.469 7.967 -18.408 1.00 46.19 94 PRO A C 1
ATOM 676 O O . PRO A 1 94 ? -30.698 7.120 -17.960 1.00 46.19 94 PRO A O 1
ATOM 679 N N . THR A 1 95 ? -31.492 8.316 -19.687 1.00 37.31 95 THR A N 1
ATOM 680 C CA . THR A 1 95 ? -30.512 8.012 -20.731 1.00 37.31 95 THR A CA 1
ATOM 681 C C . THR A 1 95 ? -29.067 8.155 -20.254 1.00 37.31 95 THR A C 1
ATOM 683 O O . THR A 1 95 ? -28.638 9.233 -19.844 1.00 37.31 95 THR A O 1
ATOM 686 N N . ALA A 1 96 ? -28.297 7.074 -20.384 1.00 43.53 96 ALA A N 1
ATOM 687 C CA . ALA A 1 96 ? -26.847 7.095 -20.287 1.00 43.53 96 ALA A CA 1
ATOM 688 C C . ALA A 1 96 ? -26.262 7.827 -21.507 1.00 43.53 96 ALA A C 1
ATOM 690 O O . ALA A 1 96 ? -26.228 7.285 -22.610 1.00 43.53 96 ALA A O 1
ATOM 691 N N . SER A 1 97 ? -25.785 9.053 -21.299 1.00 37.28 97 SER A N 1
ATOM 692 C CA . SER A 1 97 ? -24.845 9.700 -22.215 1.00 37.28 97 SER A CA 1
ATOM 693 C C . SER A 1 97 ? -23.431 9.307 -21.812 1.00 37.28 97 SER A C 1
ATOM 695 O O . SER A 1 97 ? -22.863 9.823 -20.852 1.00 37.28 97 SER A O 1
ATOM 697 N N . SER A 1 98 ? -22.859 8.371 -22.561 1.00 49.06 98 SER A N 1
ATOM 698 C CA . SER A 1 98 ? -21.433 8.081 -22.555 1.00 49.06 98 SER A CA 1
ATOM 699 C C . SER A 1 98 ? -20.682 9.201 -23.276 1.00 49.06 98 SER A C 1
ATOM 701 O O . SER A 1 98 ? -20.541 9.191 -24.498 1.00 49.06 98 SER A O 1
ATOM 703 N N . THR A 1 99 ? -20.154 10.147 -22.511 1.00 35.75 99 THR A N 1
ATOM 704 C CA . THR A 1 99 ? -19.002 10.951 -22.924 1.00 35.75 99 THR A CA 1
ATOM 705 C C . THR A 1 99 ? -17.907 10.722 -21.901 1.00 35.75 99 THR A C 1
ATOM 707 O O . THR A 1 99 ? -17.905 11.329 -20.833 1.00 35.75 99 THR A O 1
ATOM 710 N N . ALA A 1 100 ? -16.992 9.806 -22.217 1.00 42.97 100 ALA A N 1
ATOM 711 C CA . ALA A 1 100 ? -15.733 9.680 -21.505 1.00 42.97 100 ALA A CA 1
ATOM 712 C C . ALA A 1 100 ? -14.922 10.960 -21.749 1.00 42.97 100 ALA A C 1
ATOM 714 O O . ALA A 1 100 ? -14.297 11.127 -22.795 1.00 42.97 100 ALA A O 1
ATOM 715 N N . SER A 1 101 ? -14.972 11.884 -20.795 1.00 38.06 101 SER A N 1
ATOM 716 C CA . SER A 1 101 ? -13.980 12.939 -20.665 1.00 38.06 101 SER A CA 1
ATOM 717 C C . SER A 1 101 ? -12.783 12.365 -19.908 1.00 38.06 101 SER A C 1
ATOM 719 O O . SER A 1 101 ? -12.920 11.780 -18.832 1.00 38.06 101 SER A O 1
ATOM 721 N N . ALA A 1 102 ? -11.588 12.521 -20.475 1.00 47.03 102 ALA A N 1
ATOM 722 C CA . ALA A 1 102 ? -10.356 12.368 -19.717 1.00 47.03 102 ALA A CA 1
ATOM 723 C C . ALA A 1 102 ? -10.428 13.333 -18.520 1.00 47.03 102 ALA A C 1
ATOM 725 O O . ALA A 1 102 ? -10.408 14.547 -18.708 1.00 47.03 102 ALA A O 1
ATOM 726 N N . GLY A 1 103 ? -10.615 12.797 -17.313 1.00 59.78 103 GLY A N 1
ATOM 727 C CA . GLY A 1 103 ? -10.801 13.598 -16.102 1.00 59.78 103 GLY A CA 1
ATOM 728 C C . GLY A 1 103 ? -11.680 12.947 -15.039 1.00 59.78 103 GLY A C 1
ATOM 729 O O . GLY A 1 103 ? -11.387 13.131 -13.865 1.00 59.78 103 GLY A O 1
ATOM 730 N N . SER A 1 104 ? -12.680 12.143 -15.417 1.00 82.94 104 SER A N 1
ATOM 731 C CA . SER A 1 104 ? -13.615 11.537 -14.454 1.00 82.94 104 SER A CA 1
ATOM 732 C C . SER A 1 104 ? -13.003 10.346 -13.701 1.00 82.94 104 SER A C 1
ATOM 734 O O . SER A 1 104 ? -12.383 9.464 -14.297 1.00 82.94 104 SER A O 1
ATOM 736 N N . TRP A 1 105 ? -13.182 10.330 -12.379 1.00 88.81 105 TRP A N 1
ATOM 737 C CA . TRP A 1 105 ? -12.773 9.263 -11.468 1.00 88.81 105 TRP A CA 1
ATOM 738 C C . TRP A 1 105 ? -13.980 8.385 -11.089 1.00 88.81 105 TRP A C 1
ATOM 740 O O . TRP A 1 105 ? -15.066 8.927 -10.864 1.00 88.81 105 TRP A O 1
ATOM 750 N N . PRO A 1 106 ? -13.834 7.046 -11.035 1.00 91.62 106 PRO A N 1
ATOM 751 C CA . PRO A 1 106 ? -14.941 6.145 -10.728 1.00 91.62 106 PRO A CA 1
ATOM 752 C C . PRO A 1 106 ? -15.494 6.335 -9.310 1.00 91.62 106 PRO A C 1
ATOM 754 O O . PRO A 1 106 ? -14.789 6.744 -8.390 1.00 91.62 106 PRO A O 1
ATOM 757 N N . SER A 1 107 ? -16.771 5.983 -9.141 1.00 92.31 107 SER A N 1
ATOM 758 C CA . SER A 1 107 ? -17.415 5.935 -7.827 1.00 92.31 107 SER A CA 1
ATOM 759 C C . SER A 1 107 ? -16.784 4.858 -6.941 1.00 92.31 107 SER A C 1
ATOM 761 O O . SER A 1 107 ? -16.427 3.787 -7.426 1.00 92.31 107 SER A O 1
ATOM 763 N N . ASP A 1 108 ? -16.714 5.137 -5.640 1.00 95.31 108 ASP A N 1
ATOM 764 C CA . ASP A 1 108 ? -16.250 4.237 -4.580 1.00 95.31 108 ASP A CA 1
ATOM 765 C C . ASP A 1 108 ? -17.379 3.825 -3.612 1.00 95.31 108 ASP A C 1
ATOM 767 O O . ASP A 1 108 ? -17.147 3.439 -2.462 1.00 95.31 108 ASP A O 1
ATOM 771 N N . ALA A 1 109 ? -18.635 3.962 -4.055 1.00 92.88 109 ALA A N 1
ATOM 772 C CA . ALA A 1 109 ? -19.812 3.726 -3.223 1.00 92.88 109 ALA A CA 1
ATOM 773 C C . ALA A 1 109 ? -19.902 2.276 -2.721 1.00 92.88 109 ALA A C 1
ATOM 775 O O . ALA A 1 109 ? -20.389 2.041 -1.615 1.00 92.88 109 ALA A O 1
ATOM 776 N N . HIS A 1 110 ? -19.420 1.311 -3.509 1.00 93.62 110 HIS A N 1
ATOM 777 C CA . HIS A 1 110 ? -19.420 -0.098 -3.125 1.00 93.62 110 HIS A CA 1
ATOM 778 C C . HIS A 1 110 ? -18.455 -0.360 -1.962 1.00 93.62 110 HIS A C 1
ATOM 780 O O . HIS A 1 110 ? -18.856 -0.907 -0.935 1.00 93.62 110 HIS A O 1
ATOM 786 N N . GLU A 1 111 ? -17.212 0.104 -2.086 1.00 96.62 111 GLU A N 1
ATOM 787 C CA . GLU A 1 111 ? -16.172 -0.041 -1.070 1.00 96.62 111 GLU A CA 1
ATOM 788 C C . GLU A 1 111 ? -16.585 0.662 0.233 1.00 96.62 111 GLU A C 1
ATOM 790 O O . GLU A 1 111 ? -16.475 0.099 1.327 1.00 96.62 111 GLU A O 1
ATOM 795 N N . ARG A 1 112 ? -17.158 1.869 0.122 1.00 96.00 112 ARG A N 1
ATOM 796 C CA . ARG A 1 112 ? -17.713 2.609 1.266 1.00 96.00 112 ARG A CA 1
ATOM 797 C C . ARG A 1 112 ? -18.856 1.863 1.948 1.00 96.00 112 ARG A C 1
ATOM 799 O O . ARG A 1 112 ? -18.913 1.848 3.178 1.00 96.00 112 ARG A O 1
ATOM 806 N N . ALA A 1 113 ? -19.751 1.232 1.188 1.00 95.06 113 ALA A N 1
ATOM 807 C CA . ALA A 1 113 ? -20.846 0.443 1.750 1.00 95.06 113 ALA A CA 1
ATOM 808 C C . ALA A 1 113 ? -20.323 -0.767 2.544 1.00 95.06 113 ALA A C 1
ATOM 810 O O . ALA A 1 113 ? -20.792 -1.018 3.652 1.00 95.06 113 ALA A O 1
ATOM 811 N N . GLN A 1 114 ? -19.306 -1.471 2.034 1.00 96.38 114 GLN A N 1
ATOM 812 C CA . GLN A 1 114 ? -18.700 -2.611 2.735 1.00 96.38 114 GLN A CA 1
ATOM 813 C C . GLN A 1 114 ? -18.052 -2.201 4.068 1.00 96.38 114 GLN A C 1
ATOM 815 O O . GLN A 1 114 ? -18.207 -2.893 5.073 1.00 96.38 114 GLN A O 1
ATOM 820 N N . LEU A 1 115 ? -17.338 -1.074 4.087 1.00 96.88 115 LEU A N 1
ATOM 821 C CA . LEU A 1 115 ? -16.625 -0.592 5.274 1.00 96.88 115 LEU A CA 1
ATOM 822 C C . LEU A 1 115 ? -17.569 0.027 6.314 1.00 96.88 115 LEU A C 1
ATOM 824 O O . LEU A 1 115 ? -17.462 -0.263 7.507 1.00 96.88 115 LEU A O 1
ATOM 828 N N . SER A 1 116 ? -18.537 0.831 5.871 1.00 96.19 116 SER A N 1
ATOM 829 C CA . SER A 1 116 ? -19.523 1.438 6.772 1.00 96.19 116 SER A CA 1
ATOM 830 C C . SER A 1 116 ? -20.426 0.398 7.439 1.00 96.19 116 SER A C 1
ATOM 832 O O . SER A 1 116 ? -20.783 0.579 8.602 1.00 96.19 116 SER A O 1
ATOM 834 N N . ALA A 1 117 ? -20.709 -0.729 6.773 1.00 95.62 117 ALA A N 1
ATOM 835 C CA . ALA A 1 117 ? -21.469 -1.841 7.349 1.00 95.62 117 ALA A CA 1
ATOM 836 C C . ALA A 1 117 ? -20.829 -2.438 8.618 1.00 95.62 117 ALA A C 1
ATOM 838 O O . ALA A 1 117 ? -21.537 -3.007 9.446 1.00 95.62 117 ALA A O 1
ATOM 839 N N . VAL A 1 118 ? -19.511 -2.286 8.801 1.00 95.50 118 VAL A N 1
ATOM 840 C CA . VAL A 1 118 ? -18.784 -2.736 10.003 1.00 95.50 118 VAL A CA 1
ATOM 841 C C . VAL A 1 118 ? -18.330 -1.577 10.902 1.00 95.50 118 VAL A C 1
ATOM 843 O O . VAL A 1 118 ? -17.588 -1.779 11.864 1.00 95.50 118 VAL A O 1
ATOM 846 N N . GLY A 1 119 ? -18.770 -0.350 10.609 1.00 95.62 119 GLY A N 1
ATOM 847 C CA . GLY A 1 119 ? -18.424 0.842 11.383 1.00 95.62 119 GLY A CA 1
ATOM 848 C C . GLY A 1 119 ? -17.014 1.380 11.123 1.00 95.62 119 GLY A C 1
ATOM 849 O O . GLY A 1 119 ? -16.425 1.976 12.025 1.00 95.62 119 GLY A O 1
ATOM 850 N N . ILE A 1 120 ? -16.459 1.161 9.926 1.00 98.06 120 ILE A N 1
ATOM 851 C CA . ILE A 1 120 ? -15.235 1.829 9.464 1.00 98.06 120 ILE A CA 1
ATOM 852 C C . ILE A 1 120 ? -15.633 3.086 8.687 1.00 98.06 120 ILE A C 1
ATOM 854 O O . ILE A 1 120 ? -16.399 3.022 7.724 1.00 98.06 120 ILE A O 1
ATOM 858 N N . GLY A 1 121 ? -15.123 4.234 9.130 1.00 97.00 121 GLY A N 1
ATOM 859 C CA . GLY A 1 121 ? -15.410 5.538 8.543 1.00 97.00 121 GLY A CA 1
ATOM 860 C C . GLY A 1 121 ? -14.393 5.968 7.488 1.00 97.00 121 GLY A C 1
ATOM 861 O O . GLY A 1 121 ? -13.302 5.412 7.369 1.00 97.00 121 GLY A O 1
ATOM 862 N N . VAL A 1 122 ? -14.741 7.027 6.759 1.00 97.38 122 VAL A N 1
ATOM 863 C CA . VAL A 1 122 ? -13.840 7.777 5.876 1.00 97.38 122 VAL A CA 1
ATOM 864 C C . VAL A 1 122 ? -13.966 9.249 6.260 1.00 97.38 122 VAL A C 1
ATOM 866 O O . VAL A 1 122 ? -15.077 9.728 6.483 1.00 97.38 122 VAL A O 1
ATOM 869 N N . ASN A 1 123 ? -12.849 9.966 6.359 1.00 95.12 123 ASN A N 1
ATOM 870 C CA . ASN A 1 123 ? -12.809 11.390 6.727 1.00 95.12 123 ASN A CA 1
ATOM 871 C C . ASN A 1 123 ? -13.661 12.295 5.813 1.00 95.12 123 ASN A C 1
ATOM 873 O O . ASN A 1 123 ? -14.145 13.332 6.265 1.00 95.12 123 ASN A O 1
ATOM 877 N N . HIS A 1 124 ? -13.872 11.899 4.556 1.00 92.88 124 HIS A N 1
ATOM 878 C CA . HIS A 1 124 ? -14.754 12.577 3.611 1.00 92.88 124 HIS A CA 1
ATOM 879 C C . HIS A 1 124 ? -15.988 11.719 3.290 1.00 92.88 124 HIS A C 1
ATOM 881 O O . HIS A 1 124 ? -15.831 10.537 2.964 1.00 92.88 124 HIS A O 1
ATOM 887 N N . PRO A 1 125 ? -17.212 12.289 3.320 1.00 85.12 125 PRO A N 1
ATOM 888 C CA . PRO A 1 125 ? -18.453 11.535 3.107 1.00 85.12 125 PRO A CA 1
ATOM 889 C C . PRO A 1 125 ? -18.612 11.034 1.666 1.00 85.12 125 PRO A C 1
ATOM 891 O O . PRO A 1 125 ? -19.278 10.029 1.432 1.00 85.12 125 PRO A O 1
ATOM 894 N N . THR A 1 126 ? -17.978 11.706 0.706 1.00 86.06 126 THR A N 1
ATOM 895 C CA . THR A 1 126 ? -18.023 11.380 -0.723 1.00 86.06 126 THR A CA 1
ATOM 896 C C . THR A 1 126 ? -16.626 11.083 -1.258 1.00 86.06 126 THR A C 1
ATOM 898 O O . THR A 1 126 ? -15.658 11.734 -0.854 1.00 86.06 126 THR A O 1
ATOM 901 N N . GLY A 1 127 ? -16.530 10.131 -2.190 1.00 90.75 127 GLY A N 1
ATOM 902 C CA . GLY A 1 127 ? -15.306 9.858 -2.940 1.00 90.75 127 GLY A CA 1
ATOM 903 C C . GLY A 1 127 ? -14.903 10.991 -3.884 1.00 90.75 127 GLY A C 1
ATOM 904 O O . GLY A 1 127 ? -15.649 11.948 -4.110 1.00 90.75 127 GLY A O 1
ATOM 905 N N . CYS A 1 128 ? -13.701 10.877 -4.444 1.00 92.88 128 CYS A N 1
ATOM 906 C CA . CYS A 1 128 ? -13.218 11.790 -5.475 1.00 92.88 128 CYS A CA 1
ATOM 907 C C . CYS A 1 128 ? -13.980 11.588 -6.791 1.00 92.88 128 CYS A C 1
ATOM 909 O O . CYS A 1 128 ? -14.354 10.472 -7.135 1.00 92.88 128 CYS A O 1
ATOM 911 N N . THR A 1 129 ? -14.182 12.670 -7.542 1.00 93.06 129 THR A N 1
ATOM 912 C CA . THR A 1 129 ? -14.913 12.646 -8.826 1.00 93.06 129 THR A CA 1
ATOM 913 C C . THR A 1 129 ? -14.013 12.864 -10.030 1.00 93.06 129 THR A C 1
ATOM 915 O O . THR A 1 129 ? -14.404 12.530 -11.147 1.00 93.06 129 THR A O 1
ATOM 918 N N . ASN A 1 130 ? -12.807 13.402 -9.816 1.00 91.38 130 ASN A N 1
ATOM 919 C CA . ASN A 1 130 ? -11.830 13.647 -10.866 1.00 91.38 130 ASN A CA 1
ATOM 920 C C . ASN A 1 130 ? -10.400 13.346 -10.401 1.00 91.38 130 ASN A C 1
ATOM 922 O O . ASN A 1 130 ? -10.067 13.523 -9.227 1.00 91.38 130 ASN A O 1
ATOM 926 N N . ILE A 1 131 ? -9.538 12.957 -11.343 1.00 87.31 131 ILE A N 1
ATOM 927 C CA . ILE A 1 131 ? -8.091 12.849 -11.099 1.00 87.31 131 ILE A CA 1
ATOM 928 C C . ILE A 1 131 ? -7.538 14.254 -10.831 1.00 87.31 131 ILE A C 1
ATOM 930 O O . ILE A 1 131 ? -7.811 15.184 -11.587 1.00 87.31 131 ILE A O 1
ATOM 934 N N . GLY A 1 132 ? -6.739 14.410 -9.775 1.00 87.12 132 GLY A N 1
ATOM 935 C CA . GLY A 1 132 ? -6.172 15.703 -9.374 1.00 87.12 132 GLY A CA 1
ATOM 936 C C . GLY A 1 132 ? -7.007 16.461 -8.339 1.00 87.12 132 GLY A C 1
ATOM 937 O O . GLY A 1 132 ? -6.548 17.481 -7.830 1.00 87.12 132 GLY A O 1
ATOM 938 N N . GLN A 1 133 ? -8.205 15.975 -7.995 1.00 89.12 133 GLN A N 1
ATOM 939 C CA . GLN A 1 133 ? -9.032 16.585 -6.955 1.00 89.12 133 GLN A CA 1
ATOM 940 C C . GLN A 1 133 ? -8.340 16.482 -5.585 1.00 89.12 133 GLN A C 1
ATOM 942 O O . GLN A 1 133 ? -7.907 15.408 -5.176 1.00 89.12 133 GLN A O 1
ATOM 947 N N . SER A 1 134 ? -8.253 17.598 -4.865 1.00 85.69 134 SER A N 1
ATOM 948 C CA . SER A 1 134 ? -7.857 17.637 -3.456 1.00 85.69 134 SER A CA 1
ATOM 949 C C . SER A 1 134 ? -9.098 17.708 -2.552 1.00 85.69 134 SER A C 1
ATOM 951 O O . SER A 1 134 ? -10.191 18.044 -3.014 1.00 85.69 134 SER A O 1
ATOM 953 N N . SER A 1 135 ? -8.951 17.383 -1.263 1.00 88.44 135 SER A N 1
ATOM 954 C CA . SER A 1 135 ? -10.039 17.421 -0.259 1.00 88.44 135 SER A CA 1
ATOM 955 C C . SER A 1 135 ? -11.148 16.374 -0.447 1.00 88.44 135 SER A C 1
ATOM 957 O O . SER A 1 135 ? -12.317 16.620 -0.147 1.00 88.44 135 SER A O 1
ATOM 959 N N . CYS A 1 136 ? -10.781 15.202 -0.945 1.00 92.75 136 CYS A N 1
ATOM 960 C CA . CYS A 1 136 ? -11.604 14.000 -0.960 1.00 92.75 136 CYS A CA 1
ATOM 961 C C . CYS A 1 136 ? -10.734 12.817 -0.526 1.00 92.75 136 CYS A C 1
ATOM 963 O O . CYS A 1 136 ? -9.514 12.951 -0.465 1.00 92.75 136 CYS A O 1
ATOM 965 N N . THR A 1 137 ? -11.375 11.690 -0.218 1.00 95.38 137 THR A N 1
ATOM 966 C CA . THR A 1 137 ? -10.689 10.407 -0.043 1.00 95.38 137 THR A CA 1
ATOM 967 C C . THR A 1 137 ? -11.337 9.386 -0.955 1.00 95.38 137 THR A C 1
ATOM 969 O O . THR A 1 137 ? -12.514 9.067 -0.790 1.00 95.38 137 THR A O 1
ATOM 972 N N . SER A 1 138 ? -10.604 8.904 -1.951 1.00 96.00 138 SER A N 1
ATOM 973 C CA . SER A 1 138 ? -11.102 7.872 -2.863 1.00 96.00 138 SER A CA 1
ATOM 974 C C . SER A 1 138 ? -10.829 6.472 -2.330 1.00 96.00 138 SER A C 1
ATOM 976 O O . SER A 1 138 ? -9.681 6.142 -2.052 1.00 96.00 138 SER A O 1
ATOM 978 N N . LEU A 1 139 ? -11.839 5.602 -2.325 1.00 96.62 139 LEU A N 1
ATOM 979 C CA . LEU A 1 139 ? -11.646 4.153 -2.170 1.00 96.62 139 LEU A CA 1
ATOM 980 C C . LEU A 1 139 ? -11.811 3.381 -3.485 1.00 96.62 139 LEU A C 1
ATOM 982 O O . LEU A 1 139 ? -11.748 2.155 -3.481 1.00 96.62 139 LEU A O 1
ATOM 986 N N . ALA A 1 140 ? -12.009 4.078 -4.608 1.00 95.31 140 ALA A N 1
ATOM 987 C CA . ALA A 1 140 ? -12.384 3.443 -5.863 1.00 95.31 140 ALA A CA 1
ATOM 988 C C . ALA A 1 140 ? -11.296 2.468 -6.323 1.00 95.31 140 ALA A C 1
ATOM 990 O O . ALA A 1 140 ? -10.124 2.845 -6.459 1.00 95.31 140 ALA A O 1
ATOM 991 N N . GLY A 1 141 ? -11.684 1.214 -6.550 1.00 91.75 141 GLY A N 1
ATOM 992 C CA . GLY A 1 141 ? -10.777 0.146 -6.952 1.00 91.75 141 GLY A CA 1
ATOM 993 C C . GLY A 1 141 ? -9.820 -0.306 -5.847 1.00 91.75 141 GLY A C 1
ATOM 994 O O . GLY A 1 141 ? -8.803 -0.932 -6.154 1.00 91.75 141 GLY A O 1
ATOM 995 N N . MET A 1 142 ? -10.098 0.007 -4.578 1.00 94.94 142 MET A N 1
ATOM 996 C CA . MET A 1 142 ? -9.387 -0.587 -3.446 1.00 94.94 142 MET A CA 1
ATOM 997 C C . MET A 1 142 ? -9.530 -2.112 -3.504 1.00 94.94 142 MET A C 1
ATOM 999 O O . MET A 1 142 ? -10.609 -2.648 -3.745 1.00 94.94 142 MET A O 1
ATOM 1003 N N . SER A 1 143 ? -8.424 -2.834 -3.318 1.00 92.12 143 SER A N 1
ATOM 1004 C CA . SER A 1 143 ? -8.463 -4.290 -3.440 1.00 92.12 143 SER A CA 1
ATOM 1005 C C . SER A 1 143 ? -9.288 -4.925 -2.315 1.00 92.12 143 SER A C 1
ATOM 1007 O O . SER A 1 143 ? -9.219 -4.511 -1.156 1.00 92.12 143 SER A O 1
ATOM 1009 N N . GLN A 1 144 ? -10.012 -6.003 -2.633 1.00 91.75 144 GLN A N 1
ATOM 1010 C CA . GLN A 1 144 ? -10.796 -6.735 -1.633 1.00 91.75 144 GLN A CA 1
ATOM 1011 C C . GLN A 1 144 ? -9.922 -7.284 -0.491 1.00 91.75 144 GLN A C 1
ATOM 1013 O O . GLN A 1 144 ? -10.407 -7.461 0.625 1.00 91.75 144 GLN A O 1
ATOM 1018 N N . GLY A 1 145 ? -8.629 -7.520 -0.741 1.00 92.00 145 GLY A N 1
ATOM 1019 C CA . GLY A 1 145 ? -7.662 -7.889 0.293 1.00 92.00 145 GLY A CA 1
ATOM 1020 C C . GLY A 1 145 ? -7.465 -6.786 1.336 1.00 92.00 145 GLY A C 1
ATOM 1021 O O . GLY A 1 145 ? -7.492 -7.076 2.530 1.00 92.00 145 GLY A O 1
ATOM 1022 N N . VAL A 1 146 ? -7.341 -5.523 0.914 1.00 95.38 146 VAL A N 1
ATOM 1023 C CA . VAL A 1 146 ? -7.261 -4.373 1.833 1.00 95.38 146 VAL A CA 1
ATOM 1024 C C . VAL A 1 146 ? -8.558 -4.248 2.633 1.00 95.38 146 VAL A C 1
ATOM 1026 O O . VAL A 1 146 ? -8.514 -4.208 3.860 1.00 95.38 146 VAL A O 1
ATOM 1029 N N . ILE A 1 147 ? -9.716 -4.295 1.962 1.00 95.31 147 ILE A N 1
ATOM 1030 C CA . ILE A 1 147 ? -11.036 -4.210 2.616 1.00 95.31 147 ILE A CA 1
ATOM 1031 C C . ILE A 1 147 ? -11.207 -5.326 3.658 1.00 95.31 147 ILE A C 1
ATOM 1033 O O . ILE A 1 147 ? -11.598 -5.066 4.794 1.00 95.31 147 ILE A O 1
ATOM 1037 N N . SER A 1 148 ? -10.854 -6.565 3.309 1.00 95.31 148 SER A N 1
ATOM 1038 C CA . SER A 1 148 ? -10.982 -7.715 4.216 1.00 95.31 148 SER A CA 1
ATOM 1039 C C . SER A 1 148 ? -10.071 -7.589 5.438 1.00 95.31 148 SER A C 1
ATOM 1041 O O . SER A 1 148 ? -10.492 -7.901 6.550 1.00 95.31 148 SER A O 1
ATOM 1043 N N . ASN A 1 149 ? -8.844 -7.088 5.264 1.00 96.19 149 ASN A N 1
ATOM 1044 C CA . ASN A 1 149 ? -7.947 -6.855 6.392 1.00 96.19 149 ASN A CA 1
ATOM 1045 C C . ASN A 1 149 ? -8.410 -5.695 7.289 1.00 96.19 149 ASN A C 1
ATOM 1047 O O . ASN A 1 149 ? -8.253 -5.775 8.506 1.00 96.19 149 ASN A O 1
ATOM 1051 N N . LEU A 1 150 ? -9.012 -4.643 6.726 1.00 96.81 150 LEU A N 1
ATOM 1052 C CA . LEU A 1 150 ? -9.621 -3.559 7.503 1.00 96.81 150 LEU A CA 1
ATOM 1053 C C . LEU A 1 150 ? -10.808 -4.064 8.339 1.00 96.81 150 LEU A C 1
ATOM 1055 O O . LEU A 1 150 ? -10.902 -3.763 9.530 1.00 96.81 150 LEU A O 1
ATOM 1059 N N . ILE A 1 151 ? -11.671 -4.898 7.752 1.00 95.81 151 ILE A N 1
ATOM 1060 C CA . ILE A 1 151 ? -12.774 -5.560 8.467 1.00 95.81 151 ILE A CA 1
ATOM 1061 C C . ILE A 1 151 ? -12.233 -6.474 9.581 1.00 95.81 151 ILE A C 1
ATOM 1063 O O . ILE A 1 151 ? -12.762 -6.477 10.697 1.00 95.81 151 ILE A O 1
ATOM 1067 N N . ALA A 1 152 ? -11.155 -7.218 9.317 1.00 95.50 152 ALA A N 1
ATOM 1068 C CA . ALA A 1 152 ? -10.507 -8.066 10.316 1.00 95.50 152 ALA A CA 1
ATOM 1069 C C . ALA A 1 152 ? -9.891 -7.248 11.465 1.00 95.50 152 ALA A C 1
ATOM 1071 O O . ALA A 1 152 ? -10.023 -7.634 12.629 1.00 95.50 152 ALA A O 1
ATOM 1072 N N . LEU A 1 153 ? -9.284 -6.094 11.168 1.00 95.81 153 LEU A N 1
ATOM 1073 C CA . LEU A 1 153 ? -8.787 -5.156 12.175 1.00 95.81 153 LEU A CA 1
ATOM 1074 C C . LEU A 1 153 ? -9.930 -4.640 13.060 1.00 95.81 153 LEU A C 1
ATOM 1076 O O . LEU A 1 153 ? -9.821 -4.696 14.285 1.00 95.81 153 LEU A O 1
ATOM 1080 N N . LYS A 1 154 ? -11.054 -4.219 12.463 1.00 96.38 154 LYS A N 1
ATOM 1081 C CA . LYS A 1 154 ? -12.242 -3.780 13.215 1.00 96.38 154 LYS A CA 1
ATOM 1082 C C . LYS A 1 154 ? -12.821 -4.889 14.092 1.00 96.38 154 LYS A C 1
ATOM 1084 O O . LYS A 1 154 ? -13.227 -4.635 15.221 1.00 96.38 154 LYS A O 1
ATOM 1089 N N . SER A 1 155 ? -12.815 -6.122 13.595 1.00 95.75 155 SER A N 1
ATOM 1090 C CA . SER A 1 155 ? -13.273 -7.292 14.352 1.00 95.75 155 SER A CA 1
ATOM 1091 C C . SER A 1 155 ? -12.336 -7.628 15.517 1.00 95.75 155 SER A C 1
ATOM 1093 O O . SER A 1 155 ? -12.794 -8.015 16.587 1.00 95.75 155 SER A O 1
ATOM 1095 N N . SER A 1 156 ? -11.026 -7.443 15.328 1.00 95.00 156 SER A N 1
ATOM 1096 C CA . SER A 1 156 ? -10.005 -7.705 16.353 1.00 95.00 156 SER A CA 1
ATOM 1097 C C . SER A 1 156 ? -9.927 -6.601 17.411 1.00 95.00 156 SER A C 1
ATOM 1099 O O . SER A 1 156 ? -9.480 -6.853 18.528 1.00 95.00 156 SER A O 1
ATOM 1101 N N . CYS A 1 157 ? -10.384 -5.392 17.078 1.00 95.56 157 CYS A N 1
ATOM 1102 C CA . CYS A 1 157 ? -10.536 -4.285 18.011 1.00 95.56 157 CYS A CA 1
ATOM 1103 C C . CYS A 1 157 ? -11.909 -3.604 17.847 1.00 95.56 157 CYS A C 1
ATOM 1105 O O . CYS A 1 157 ? -12.026 -2.567 17.184 1.00 95.56 157 CYS A O 1
ATOM 1107 N N . PRO A 1 158 ? -12.966 -4.143 18.483 1.00 95.44 158 PRO A N 1
ATOM 1108 C CA . PRO A 1 158 ? -14.314 -3.586 18.368 1.00 95.44 158 PRO A CA 1
ATOM 1109 C C . PRO A 1 158 ? -14.418 -2.131 18.848 1.00 95.44 158 PRO A C 1
ATOM 1111 O O . PRO A 1 158 ? -15.171 -1.345 18.268 1.00 95.44 158 PRO A O 1
ATOM 1114 N N . SER A 1 159 ? -13.629 -1.756 19.861 1.00 95.56 159 SER A N 1
ATOM 1115 C CA . SER A 1 159 ? -13.565 -0.400 20.420 1.00 95.56 159 SER A CA 1
ATOM 1116 C C . SER A 1 159 ? -12.763 0.594 19.576 1.00 95.56 159 SER A C 1
ATOM 1118 O O . SER A 1 159 ? -12.858 1.790 19.831 1.00 95.56 159 SER A O 1
ATOM 1120 N N . CYS A 1 160 ? -11.994 0.138 18.582 1.00 97.12 160 CYS A N 1
ATOM 1121 C CA . CYS A 1 160 ? -11.181 1.019 17.750 1.00 97.12 160 CYS A CA 1
ATOM 1122 C C . CYS A 1 160 ? -12.052 1.852 16.802 1.00 97.12 160 CYS A C 1
ATOM 1124 O O . CYS A 1 160 ? -12.855 1.307 16.028 1.00 97.12 160 CYS A O 1
ATOM 1126 N N . GLY A 1 161 ? -11.857 3.168 16.822 1.00 97.00 161 GLY A N 1
ATOM 1127 C CA . GLY A 1 161 ? -12.365 4.089 15.813 1.00 97.00 161 GLY A CA 1
ATOM 1128 C C . GLY A 1 161 ? -11.456 4.068 14.587 1.00 97.00 161 GLY A C 1
ATOM 1129 O O . GLY A 1 161 ? -10.400 4.692 14.571 1.00 97.00 161 GLY A O 1
ATOM 1130 N N . ILE A 1 162 ? -11.854 3.339 13.544 1.00 97.81 162 ILE A N 1
ATOM 1131 C CA . ILE A 1 162 ? -11.080 3.258 12.300 1.00 97.81 162 ILE A CA 1
ATOM 1132 C C . ILE A 1 162 ? -11.668 4.249 11.300 1.00 97.81 162 ILE A C 1
ATOM 1134 O O . ILE A 1 162 ? -12.803 4.086 10.853 1.00 97.81 162 ILE A O 1
ATOM 1138 N N . THR A 1 163 ? -10.869 5.248 10.933 1.00 98.19 163 THR A N 1
ATOM 1139 C CA . THR A 1 163 ? -11.213 6.244 9.915 1.00 98.19 163 THR A CA 1
ATOM 1140 C C . THR A 1 163 ? -10.137 6.250 8.844 1.00 98.19 163 THR A C 1
ATOM 1142 O O . THR A 1 163 ? -8.980 6.531 9.150 1.00 98.19 163 THR A O 1
ATOM 1145 N N . ILE A 1 164 ? -10.516 5.967 7.600 1.00 97.75 164 ILE A N 1
ATOM 1146 C CA . ILE A 1 164 ? -9.629 6.073 6.441 1.00 97.75 164 ILE A CA 1
ATOM 1147 C C . ILE A 1 164 ? -9.448 7.552 6.095 1.00 97.75 164 ILE A C 1
ATOM 1149 O O . ILE A 1 164 ? -10.427 8.297 6.004 1.00 97.75 164 ILE A O 1
ATOM 1153 N N . THR A 1 165 ? -8.198 7.968 5.923 1.00 95.44 165 THR A N 1
ATOM 1154 C CA . THR A 1 165 ? -7.802 9.342 5.580 1.00 95.44 165 THR A CA 1
ATOM 1155 C C . THR A 1 165 ? -7.141 9.453 4.212 1.00 95.44 165 THR A C 1
ATOM 1157 O O . THR A 1 165 ? -7.005 10.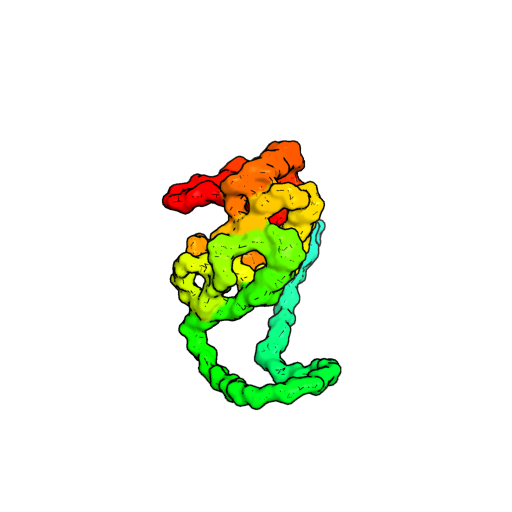562 3.705 1.00 95.44 165 THR A O 1
ATOM 1160 N N . GLY A 1 166 ? -6.745 8.322 3.625 1.00 94.50 166 GLY A N 1
ATOM 1161 C CA . GLY A 1 166 ? -6.095 8.251 2.323 1.00 94.50 166 GLY A CA 1
ATOM 1162 C C . GLY A 1 166 ? -6.308 6.881 1.689 1.00 94.50 166 GLY A C 1
ATOM 1163 O O . GLY A 1 166 ? -6.146 5.852 2.346 1.00 94.50 166 GLY A O 1
ATOM 1164 N N . GLY A 1 167 ? -6.709 6.852 0.421 1.00 95.06 167 GLY A N 1
ATOM 1165 C CA . GLY A 1 167 ? -7.027 5.607 -0.284 1.00 95.06 167 GLY A CA 1
ATOM 1166 C C . GLY A 1 167 ? -6.309 5.485 -1.623 1.00 95.06 167 GLY A C 1
ATOM 1167 O O . GLY A 1 167 ? -5.091 5.353 -1.673 1.00 95.06 167 GLY A O 1
ATOM 1168 N N . THR A 1 168 ? -7.061 5.488 -2.722 1.00 95.25 168 THR A N 1
ATOM 1169 C CA . THR A 1 168 ? -6.571 5.225 -4.086 1.00 95.25 168 THR A CA 1
ATOM 1170 C C . THR A 1 168 ? -6.219 6.486 -4.888 1.00 95.25 168 THR A C 1
ATOM 1172 O O . THR A 1 168 ? -6.011 6.427 -6.103 1.00 95.25 168 THR A O 1
ATOM 1175 N N . GLU A 1 169 ? -6.123 7.629 -4.213 1.00 92.75 169 GLU A N 1
ATOM 1176 C CA . GLU A 1 169 ? -5.806 8.948 -4.776 1.00 92.75 169 GLU A CA 1
ATOM 1177 C C . GLU A 1 169 ? -4.309 9.175 -5.008 1.00 92.75 169 GLU A C 1
ATOM 1179 O O . GLU A 1 169 ? -3.627 9.963 -4.344 1.00 92.75 169 GLU A O 1
ATOM 1184 N N . TYR A 1 170 ? -3.785 8.480 -6.015 1.00 90.00 170 TYR A N 1
ATOM 1185 C CA . TYR A 1 170 ? -2.351 8.464 -6.309 1.00 90.00 170 TYR A CA 1
ATOM 1186 C C . TYR A 1 170 ? -1.779 9.836 -6.674 1.00 90.00 170 TYR A C 1
ATOM 1188 O O . TYR A 1 170 ? -0.583 10.063 -6.523 1.00 90.00 170 TYR A O 1
ATOM 1196 N N . TRP A 1 171 ? -2.613 10.748 -7.177 1.00 89.25 171 TRP A N 1
ATOM 1197 C CA . TRP A 1 171 ? -2.197 12.087 -7.598 1.00 89.25 171 TRP A CA 1
ATOM 1198 C C . TRP A 1 171 ? -1.869 13.016 -6.423 1.00 89.25 171 TRP A C 1
ATOM 1200 O O . TRP A 1 171 ? -1.226 14.039 -6.637 1.00 89.25 171 TRP A O 1
ATOM 1210 N N . LEU A 1 172 ? -2.282 12.670 -5.199 1.00 86.62 172 LEU A N 1
ATOM 1211 C CA . LEU A 1 172 ? -1.888 13.380 -3.975 1.00 86.62 172 LEU A CA 1
ATOM 1212 C C . LEU A 1 172 ? -0.571 12.844 -3.386 1.00 86.62 172 LEU A C 1
ATOM 1214 O O . LEU A 1 172 ? -0.123 13.312 -2.343 1.00 86.62 172 LEU A O 1
ATOM 1218 N N . HIS A 1 173 ? 0.058 11.881 -4.063 1.00 83.56 173 HIS A N 1
ATOM 1219 C CA . HIS A 1 173 ? 1.245 11.168 -3.606 1.00 83.56 173 HIS A CA 1
ATOM 1220 C C . HIS A 1 173 ? 2.376 11.223 -4.644 1.00 83.56 173 HIS A C 1
ATOM 1222 O O . HIS A 1 173 ? 2.230 11.740 -5.753 1.00 83.56 173 HIS A O 1
ATOM 1228 N N . SER A 1 174 ? 3.541 10.682 -4.281 1.00 80.06 174 SER A N 1
ATOM 1229 C CA . SER A 1 174 ? 4.681 10.574 -5.189 1.00 80.06 174 SER A CA 1
ATOM 1230 C C . SER A 1 174 ? 4.383 9.667 -6.389 1.00 80.06 174 SER A C 1
ATOM 1232 O O . SER A 1 174 ? 3.534 8.769 -6.356 1.00 80.06 174 SER A O 1
ATOM 1234 N N . VAL A 1 175 ? 5.123 9.884 -7.477 1.00 69.00 175 VAL A N 1
ATOM 1235 C CA . VAL A 1 175 ? 5.039 9.038 -8.671 1.00 69.00 175 VAL A CA 1
ATOM 1236 C C . VAL A 1 175 ? 5.277 7.567 -8.302 1.00 69.00 175 VAL A C 1
ATOM 1238 O O . VAL A 1 175 ? 6.226 7.239 -7.597 1.00 69.00 175 VAL A O 1
ATOM 1241 N N . ASN A 1 176 ? 4.415 6.672 -8.797 1.00 75.81 176 ASN A N 1
ATOM 1242 C CA . ASN A 1 176 ? 4.401 5.229 -8.500 1.00 75.81 176 ASN A CA 1
ATOM 1243 C C . ASN A 1 176 ? 3.986 4.812 -7.080 1.00 75.81 176 ASN A C 1
ATOM 1245 O O . ASN A 1 176 ? 4.194 3.648 -6.724 1.00 75.81 176 ASN A O 1
ATOM 1249 N N . THR A 1 177 ? 3.333 5.693 -6.318 1.00 86.75 177 THR A N 1
ATOM 1250 C CA . THR A 1 177 ? 2.715 5.326 -5.037 1.00 86.75 177 THR A CA 1
ATOM 1251 C C . THR A 1 177 ? 1.810 4.081 -5.130 1.00 86.75 177 THR A C 1
ATOM 1253 O O . THR A 1 177 ? 1.251 3.746 -6.187 1.00 86.75 177 THR A O 1
ATOM 1256 N N . ALA A 1 178 ? 1.672 3.388 -3.999 1.00 90.31 178 ALA A N 1
ATOM 1257 C CA . ALA A 1 178 ? 0.732 2.289 -3.815 1.00 90.31 178 ALA A CA 1
ATOM 1258 C C . ALA A 1 178 ? -0.688 2.762 -3.441 1.00 90.31 178 ALA A C 1
ATOM 1260 O O . ALA A 1 178 ? -1.605 1.945 -3.478 1.00 90.31 178 ALA A O 1
ATOM 1261 N N . HIS A 1 179 ? -0.889 4.062 -3.188 1.00 91.75 179 HIS A N 1
ATOM 1262 C CA . HIS A 1 179 ? -2.205 4.705 -3.060 1.00 91.75 179 HIS A CA 1
ATOM 1263 C C . HIS A 1 179 ? -2.916 4.797 -4.410 1.00 91.75 179 HIS A C 1
ATOM 1265 O O . HIS A 1 179 ? -3.101 5.873 -4.961 1.00 91.75 179 HIS A O 1
ATOM 1271 N N . ARG A 1 180 ? -3.264 3.659 -5.007 1.00 92.25 180 ARG A N 1
ATOM 1272 C CA . ARG A 1 180 ? -3.876 3.570 -6.339 1.00 92.25 180 ARG A CA 1
ATOM 1273 C C . ARG A 1 180 ? -4.861 2.405 -6.408 1.00 92.25 180 ARG A C 1
ATOM 1275 O O . ARG A 1 180 ? -4.752 1.490 -5.591 1.00 92.25 180 ARG A O 1
ATOM 1282 N N . PRO A 1 181 ? -5.770 2.369 -7.396 1.00 92.44 181 PRO A N 1
ATOM 1283 C CA . PRO A 1 181 ? -6.608 1.199 -7.633 1.00 92.44 181 PRO A CA 1
ATOM 1284 C C . PRO A 1 181 ? -5.767 -0.083 -7.765 1.00 92.44 181 PRO A C 1
ATOM 1286 O O . PRO A 1 181 ? -4.729 -0.095 -8.432 1.00 92.44 181 PRO A O 1
ATOM 1289 N N . GLY A 1 182 ? -6.187 -1.152 -7.088 1.00 89.81 182 GLY A N 1
ATOM 1290 C CA . GLY A 1 182 ? -5.456 -2.419 -6.981 1.00 89.81 182 GLY A CA 1
ATOM 1291 C C . GLY A 1 182 ? -4.209 -2.375 -6.087 1.00 89.81 182 GLY A C 1
ATOM 1292 O O . GLY A 1 182 ? -3.504 -3.376 -5.982 1.00 89.81 182 GLY A O 1
ATOM 1293 N N . GLY A 1 183 ? -3.919 -1.236 -5.457 1.00 89.31 183 GLY A N 1
ATOM 1294 C CA . GLY A 1 183 ? -2.873 -1.099 -4.453 1.00 89.31 183 GLY A CA 1
ATOM 1295 C C . GLY A 1 183 ? -3.179 -1.861 -3.162 1.00 89.31 183 GLY A C 1
ATOM 1296 O O . GLY A 1 183 ? -4.300 -2.320 -2.916 1.00 89.31 183 GLY A O 1
ATOM 1297 N N . ASN A 1 184 ? -2.146 -1.992 -2.337 1.00 93.81 184 ASN A N 1
ATOM 1298 C CA . ASN A 1 184 ? -2.163 -2.684 -1.050 1.00 93.81 184 ASN A CA 1
ATOM 1299 C C . ASN A 1 184 ? -1.910 -1.731 0.128 1.00 93.81 184 ASN A C 1
ATOM 1301 O O . ASN A 1 184 ? -1.490 -2.183 1.191 1.00 93.81 184 ASN A O 1
ATOM 1305 N N . VAL A 1 185 ? -2.122 -0.427 -0.075 1.00 94.62 185 VAL A N 1
ATOM 1306 C CA . VAL A 1 185 ? -1.848 0.615 0.915 1.00 94.62 185 VAL A CA 1
ATOM 1307 C C . VAL A 1 185 ? -3.090 1.457 1.179 1.00 94.62 185 VAL A C 1
ATOM 1309 O O . VAL A 1 185 ? -3.866 1.733 0.264 1.00 94.62 185 VAL A O 1
ATOM 1312 N N . VAL A 1 186 ? -3.272 1.838 2.440 1.00 96.69 186 VAL A N 1
ATOM 1313 C CA . VAL A 1 186 ? -4.341 2.715 2.922 1.00 96.69 186 VAL A CA 1
ATOM 1314 C C . VAL A 1 186 ? -3.818 3.540 4.096 1.00 96.69 186 VAL A C 1
ATOM 1316 O O . VAL A 1 186 ? -3.071 3.021 4.927 1.00 96.69 186 VAL A O 1
ATOM 1319 N N . ASP A 1 187 ? -4.237 4.800 4.187 1.00 96.38 187 ASP A N 1
ATOM 1320 C CA . ASP A 1 187 ? -3.927 5.644 5.338 1.00 96.38 187 ASP A CA 1
ATOM 1321 C C . ASP A 1 187 ? -5.099 5.661 6.308 1.00 96.38 187 ASP A C 1
ATOM 1323 O O . ASP A 1 187 ? -6.248 5.903 5.921 1.00 96.38 187 ASP A O 1
ATOM 1327 N N . LEU A 1 188 ? -4.801 5.439 7.584 1.00 97.69 188 LEU A N 1
ATOM 1328 C CA . LEU A 1 188 ? -5.764 5.531 8.673 1.00 97.69 188 LEU A CA 1
ATOM 1329 C C . LEU A 1 188 ? -5.428 6.717 9.573 1.00 97.69 188 LEU A C 1
ATOM 1331 O O . LEU A 1 188 ? -4.264 7.050 9.806 1.00 97.69 188 LEU A O 1
ATOM 1335 N N . SER A 1 189 ? -6.461 7.314 10.156 1.00 96.56 189 SER A N 1
ATOM 1336 C CA . SER A 1 189 ? -6.294 8.348 11.169 1.00 96.56 189 SER A CA 1
ATOM 1337 C C . SER A 1 189 ? -5.518 7.811 12.370 1.00 96.56 189 SER A C 1
ATOM 1339 O O . SER A 1 189 ? -5.840 6.755 12.917 1.00 96.56 189 SER A O 1
ATOM 1341 N N . ILE A 1 190 ? -4.519 8.571 12.820 1.00 95.00 190 ILE A N 1
ATOM 1342 C CA . ILE A 1 190 ? -3.764 8.268 14.042 1.00 95.00 190 ILE A CA 1
ATOM 1343 C C . ILE A 1 190 ? -4.472 8.751 15.317 1.00 95.00 190 ILE A C 1
ATOM 1345 O O . ILE A 1 190 ? -4.040 8.429 16.419 1.00 95.00 190 ILE A O 1
ATOM 1349 N N . GLY A 1 191 ? -5.538 9.547 15.176 1.00 93.31 191 GLY A N 1
ATOM 1350 C CA . GLY A 1 191 ? -6.173 10.258 16.289 1.00 93.31 191 GLY A CA 1
ATOM 1351 C C . GLY A 1 191 ? -7.012 9.389 17.228 1.00 93.31 191 GLY A C 1
ATOM 1352 O O . GLY A 1 191 ? -7.352 9.844 18.318 1.00 93.31 191 GLY A O 1
ATOM 1353 N N . ASP A 1 192 ? -7.349 8.159 16.835 1.00 96.50 192 ASP A N 1
ATOM 1354 C CA . ASP A 1 192 ? -8.093 7.235 17.689 1.00 96.50 192 ASP A CA 1
ATOM 1355 C C . ASP A 1 192 ? -7.159 6.551 18.696 1.00 96.50 192 ASP A C 1
ATOM 1357 O O . ASP A 1 192 ? -6.263 5.787 18.330 1.00 96.50 192 ASP A O 1
ATOM 1361 N N . SER A 1 193 ? -7.365 6.828 19.984 1.00 96.56 193 SER A N 1
ATOM 1362 C CA . SER A 1 193 ? -6.495 6.325 21.051 1.00 96.56 193 SER A CA 1
ATOM 1363 C C . SER A 1 193 ? -6.583 4.808 21.220 1.00 96.56 193 SER A C 1
ATOM 1365 O O . SER A 1 193 ? -5.564 4.172 21.490 1.00 96.56 193 SER A O 1
ATOM 1367 N N . ALA A 1 194 ? -7.762 4.211 21.013 1.00 97.31 194 ALA A N 1
ATOM 1368 C CA . ALA A 1 194 ? -7.945 2.765 21.088 1.00 97.31 194 ALA A CA 1
ATOM 1369 C C . ALA A 1 194 ? -7.170 2.049 19.972 1.00 97.31 194 ALA A C 1
ATOM 1371 O O . ALA A 1 194 ? -6.433 1.103 20.254 1.00 97.31 194 ALA A O 1
ATOM 1372 N N . LEU A 1 195 ? -7.257 2.541 18.732 1.00 97.56 195 LEU A N 1
ATOM 1373 C CA . LEU A 1 195 ? -6.491 2.035 17.594 1.00 97.56 195 LEU A CA 1
ATOM 1374 C C . LEU A 1 195 ? -4.991 2.223 17.790 1.00 97.56 195 LEU A C 1
ATOM 1376 O O . LEU A 1 195 ? -4.222 1.286 17.571 1.00 97.56 195 LEU A O 1
ATOM 1380 N N . TYR A 1 196 ? -4.574 3.402 18.253 1.00 97.06 196 TYR A N 1
ATOM 1381 C CA . TYR A 1 196 ? -3.172 3.675 18.545 1.00 97.06 196 TYR A CA 1
ATOM 1382 C C . TYR A 1 196 ? -2.609 2.683 19.573 1.00 97.06 196 TYR A C 1
ATOM 1384 O O . TYR A 1 196 ? -1.575 2.049 19.336 1.00 97.06 196 TYR A O 1
ATOM 1392 N N . SER A 1 197 ? -3.297 2.508 20.705 1.00 97.25 197 SER A N 1
ATOM 1393 C CA . SER A 1 197 ? -2.893 1.560 21.746 1.00 97.25 197 SER A CA 1
ATOM 1394 C C . SER A 1 197 ? -2.936 0.117 21.255 1.00 97.25 197 SER A C 1
ATOM 1396 O O . SER A 1 197 ? -2.020 -0.645 21.557 1.00 97.25 197 SER A O 1
ATOM 1398 N N . TYR A 1 198 ? -3.944 -0.269 20.472 1.00 97.62 198 TYR A N 1
ATOM 1399 C CA . TYR A 1 198 ? -4.036 -1.608 19.896 1.00 97.62 198 TYR A CA 1
ATOM 1400 C C . TYR A 1 198 ? -2.823 -1.919 19.011 1.00 97.62 198 TYR A C 1
ATOM 1402 O O . TYR A 1 198 ? -2.129 -2.908 19.250 1.00 97.62 198 TYR A O 1
ATOM 1410 N N . ILE A 1 199 ? -2.505 -1.032 18.060 1.00 97.38 199 ILE A N 1
ATOM 1411 C CA . ILE A 1 199 ? -1.381 -1.214 17.131 1.00 97.38 199 ILE A CA 1
ATOM 1412 C C . ILE A 1 199 ? -0.051 -1.301 17.886 1.00 97.38 199 ILE A C 1
ATOM 1414 O O . ILE A 1 199 ? 0.759 -2.189 17.625 1.00 97.38 199 ILE A O 1
ATOM 1418 N N . THR A 1 200 ? 0.173 -0.391 18.834 1.00 96.62 200 THR A N 1
ATOM 1419 C CA . THR A 1 200 ? 1.450 -0.296 19.556 1.00 96.62 200 THR A CA 1
ATOM 1420 C C . THR A 1 200 ? 1.655 -1.398 20.597 1.00 96.62 200 THR A C 1
ATOM 1422 O O . THR A 1 200 ? 2.800 -1.738 20.882 1.00 96.62 200 THR A O 1
ATOM 1425 N N . SER A 1 201 ? 0.583 -1.982 21.143 1.00 96.38 201 SER A N 1
ATOM 1426 C CA . SER A 1 201 ? 0.670 -3.074 22.127 1.00 96.38 201 SER A CA 1
ATOM 1427 C C . SER A 1 201 ? 0.681 -4.472 21.505 1.00 96.38 201 SER A C 1
ATOM 1429 O O . SER A 1 201 ? 1.330 -5.364 22.043 1.00 96.38 201 SER A O 1
ATOM 1431 N N . HIS A 1 202 ? -0.021 -4.676 20.386 1.00 95.25 202 HIS A N 1
ATOM 1432 C CA . HIS A 1 202 ? -0.118 -5.983 19.724 1.00 95.25 202 HIS A CA 1
ATOM 1433 C C . HIS A 1 202 ? 0.858 -6.125 18.550 1.00 95.25 202 HIS A C 1
ATOM 1435 O O . HIS A 1 202 ? 1.140 -7.237 18.101 1.00 95.25 202 HIS A O 1
ATOM 1441 N N . GLY A 1 203 ? 1.369 -5.010 18.028 1.00 95.12 203 GLY A N 1
ATOM 1442 C CA . GLY A 1 203 ? 2.313 -4.998 16.924 1.00 95.12 203 GLY A CA 1
ATOM 1443 C C . GLY A 1 203 ? 3.743 -5.286 17.353 1.00 95.12 203 GLY A C 1
ATOM 1444 O O . GLY A 1 203 ? 4.252 -4.735 18.324 1.00 95.12 203 GLY A O 1
ATOM 1445 N N . THR A 1 204 ? 4.433 -6.110 16.568 1.00 96.06 204 THR A N 1
ATOM 1446 C CA . THR A 1 204 ? 5.882 -6.299 16.712 1.00 96.06 204 THR A CA 1
ATOM 1447 C C . THR A 1 204 ? 6.616 -5.194 15.963 1.00 96.06 204 THR A C 1
ATOM 1449 O O . THR A 1 204 ? 6.336 -4.960 14.786 1.00 96.06 204 THR A O 1
ATOM 1452 N N . VAL A 1 205 ? 7.568 -4.522 16.615 1.00 94.62 205 VAL A N 1
ATOM 1453 C CA . VAL A 1 205 ? 8.377 -3.485 15.960 1.00 94.62 205 VAL A CA 1
ATOM 1454 C C . VAL A 1 205 ? 9.273 -4.115 14.893 1.00 94.62 205 VAL A C 1
ATOM 1456 O O . VAL A 1 205 ? 9.984 -5.083 15.162 1.00 94.62 205 VAL A O 1
ATOM 1459 N N . VAL A 1 206 ? 9.248 -3.565 13.677 1.00 93.06 206 VAL A N 1
ATOM 1460 C CA . VAL A 1 206 ? 10.025 -4.069 12.532 1.00 93.06 206 VAL A CA 1
ATOM 1461 C C . VAL A 1 206 ? 10.838 -2.966 11.855 1.00 93.06 206 VAL A C 1
ATOM 1463 O O . VAL A 1 206 ? 10.443 -1.803 11.812 1.00 93.06 206 VAL A O 1
ATOM 1466 N N . ASN A 1 207 ? 11.980 -3.343 11.275 1.00 86.31 207 ASN A N 1
ATOM 1467 C CA . ASN A 1 207 ? 12.860 -2.404 10.569 1.00 86.31 207 ASN A CA 1
ATOM 1468 C C . ASN A 1 207 ? 12.491 -2.227 9.087 1.00 86.31 207 ASN A C 1
ATOM 1470 O O . ASN A 1 207 ? 12.774 -1.182 8.508 1.00 86.31 207 ASN A O 1
ATOM 1474 N N . ALA A 1 208 ? 11.842 -3.223 8.478 1.00 82.19 208 ALA A N 1
ATOM 1475 C CA . ALA A 1 208 ? 11.358 -3.161 7.101 1.00 82.19 208 ALA A CA 1
ATOM 1476 C C . ALA A 1 208 ? 9.885 -2.723 7.053 1.00 82.19 208 ALA A C 1
ATOM 1478 O O . ALA A 1 208 ? 9.089 -3.132 7.897 1.00 82.19 208 ALA A O 1
ATOM 1479 N N . GLY A 1 209 ? 9.511 -1.926 6.051 1.00 80.25 209 GLY A N 1
ATOM 1480 C CA . GLY A 1 209 ? 8.116 -1.579 5.773 1.00 80.25 209 GLY A CA 1
ATOM 1481 C C . GLY A 1 209 ? 7.958 -0.721 4.523 1.00 80.25 209 GLY A C 1
ATOM 1482 O O . GLY A 1 209 ? 8.925 -0.487 3.802 1.00 80.25 209 GLY A O 1
ATOM 1483 N N . CYS A 1 210 ? 6.729 -0.276 4.275 1.00 85.56 210 CYS A N 1
ATOM 1484 C CA . CYS A 1 210 ? 6.331 0.448 3.064 1.00 85.56 210 CYS A CA 1
ATOM 1485 C C . CYS A 1 210 ? 6.648 1.944 3.075 1.00 85.56 210 CYS A C 1
ATOM 1487 O O . CYS A 1 210 ? 6.726 2.538 2.005 1.00 85.56 210 CYS A O 1
ATOM 1489 N N . SER A 1 211 ? 6.856 2.539 4.251 1.00 88.56 211 SER A N 1
ATOM 1490 C CA . SER A 1 211 ? 7.220 3.949 4.353 1.00 88.56 211 SER A CA 1
ATOM 1491 C C . SER A 1 211 ? 8.174 4.257 5.512 1.00 88.56 211 SER A C 1
ATOM 1493 O O . SER A 1 211 ? 8.664 3.355 6.205 1.00 88.56 211 SER A O 1
ATOM 1495 N N . ILE A 1 212 ? 8.502 5.537 5.680 1.00 86.62 212 ILE A N 1
ATOM 1496 C CA . ILE A 1 212 ? 9.393 6.098 6.692 1.00 86.62 212 ILE A CA 1
ATOM 1497 C C . ILE A 1 212 ? 8.596 6.362 7.973 1.00 86.62 212 ILE A C 1
ATOM 1499 O O . ILE A 1 212 ? 7.593 7.064 7.961 1.00 86.62 212 ILE A O 1
ATOM 1503 N N . GLY A 1 213 ? 9.069 5.822 9.094 1.00 90.12 213 GLY A N 1
ATOM 1504 C CA . GLY A 1 213 ? 8.424 5.986 10.394 1.00 90.12 213 GLY A CA 1
ATOM 1505 C C . GLY A 1 213 ? 8.666 4.793 11.307 1.00 90.12 213 GLY A C 1
ATOM 1506 O O . GLY A 1 213 ? 9.344 3.834 10.925 1.00 90.12 213 GLY A O 1
ATOM 1507 N N . THR A 1 214 ? 8.106 4.843 12.514 1.00 93.38 214 THR A N 1
ATOM 1508 C CA . THR A 1 214 ? 8.078 3.684 13.420 1.00 93.38 214 THR A CA 1
ATOM 1509 C C . THR A 1 214 ? 7.065 2.672 12.899 1.00 93.38 214 THR A C 1
ATOM 1511 O O . THR A 1 214 ? 5.954 3.054 12.536 1.00 93.38 214 THR A O 1
ATOM 1514 N N . ARG A 1 215 ? 7.435 1.389 12.848 1.00 94.69 215 ARG A N 1
ATOM 1515 C CA . ARG A 1 215 ? 6.665 0.358 12.141 1.00 94.69 215 ARG A CA 1
ATOM 1516 C C . ARG A 1 215 ? 6.264 -0.760 13.080 1.00 94.69 215 ARG A C 1
ATOM 1518 O O . ARG A 1 215 ? 7.115 -1.297 13.786 1.00 94.69 215 ARG A O 1
ATOM 1525 N N . TYR A 1 216 ? 5.000 -1.142 13.014 1.00 96.81 216 TYR A N 1
ATOM 1526 C CA . TYR A 1 216 ? 4.405 -2.196 13.821 1.00 96.81 216 TYR A CA 1
ATOM 1527 C C . TYR A 1 216 ? 3.780 -3.230 12.892 1.00 96.81 216 TYR A C 1
ATOM 1529 O O . TYR A 1 216 ? 2.918 -2.899 12.083 1.00 96.81 216 TYR A O 1
ATOM 1537 N N . LYS A 1 217 ? 4.220 -4.484 12.982 1.00 95.06 217 LYS A N 1
ATOM 1538 C CA . LYS A 1 217 ? 3.664 -5.587 12.198 1.00 95.06 217 LYS A CA 1
ATOM 1539 C C . LYS A 1 217 ? 2.630 -6.352 13.017 1.00 95.06 217 LYS A C 1
ATOM 1541 O O . LYS A 1 217 ? 2.946 -6.815 14.113 1.00 95.06 217 LYS A O 1
ATOM 1546 N N . ILE A 1 218 ? 1.432 -6.525 12.461 1.00 94.06 218 ILE A N 1
ATOM 1547 C CA . ILE A 1 218 ? 0.355 -7.359 13.015 1.00 94.06 218 ILE A CA 1
ATOM 1548 C C . ILE A 1 218 ? -0.154 -8.253 11.886 1.00 94.06 218 ILE A C 1
ATOM 1550 O O . ILE A 1 218 ? -0.713 -7.770 10.903 1.00 94.06 218 ILE A O 1
ATOM 1554 N N . GLY A 1 219 ? 0.062 -9.564 12.005 1.00 90.19 219 GLY A N 1
ATOM 1555 C CA . GLY A 1 219 ? -0.244 -10.501 10.923 1.00 90.19 219 GLY A CA 1
ATOM 1556 C C . GLY A 1 219 ? 0.547 -10.175 9.650 1.00 90.19 219 GLY A C 1
ATOM 1557 O O . GLY A 1 219 ? 1.777 -10.074 9.685 1.00 90.19 219 GLY A O 1
ATOM 1558 N N . SER A 1 220 ? -0.152 -10.017 8.524 1.00 88.00 220 SER A N 1
ATOM 1559 C CA . SER A 1 220 ? 0.436 -9.584 7.247 1.00 88.00 220 SER A CA 1
ATOM 1560 C C . SER A 1 220 ? 0.586 -8.067 7.124 1.00 88.00 220 SER A C 1
ATOM 1562 O O . SER A 1 220 ? 1.357 -7.613 6.287 1.00 88.00 220 SER A O 1
ATOM 1564 N N . ALA A 1 221 ? -0.099 -7.288 7.963 1.00 94.25 221 ALA A N 1
ATOM 1565 C CA . ALA A 1 221 ? -0.127 -5.838 7.861 1.00 94.25 221 ALA A CA 1
ATOM 1566 C C . ALA A 1 221 ? 1.061 -5.187 8.579 1.00 94.25 221 ALA A C 1
ATOM 1568 O O . ALA A 1 221 ? 1.449 -5.604 9.676 1.00 94.25 221 ALA A O 1
ATOM 1569 N N . VAL A 1 222 ? 1.600 -4.122 7.991 1.00 96.69 222 VAL A N 1
ATOM 1570 C CA . VAL A 1 222 ? 2.578 -3.237 8.630 1.00 96.69 222 VAL A CA 1
ATOM 1571 C C . VAL A 1 222 ? 1.973 -1.843 8.741 1.00 96.69 222 VAL A C 1
ATOM 1573 O O . VAL A 1 222 ? 1.655 -1.215 7.737 1.00 96.69 222 VAL A O 1
ATOM 1576 N N . TYR A 1 223 ? 1.843 -1.369 9.976 1.00 97.12 223 TYR A N 1
ATOM 1577 C CA . TYR A 1 223 ? 1.351 -0.044 10.332 1.00 97.12 223 TYR A CA 1
ATOM 1578 C C . TYR A 1 223 ? 2.551 0.864 10.568 1.00 97.12 223 TYR A C 1
ATOM 1580 O O . TYR A 1 223 ? 3.347 0.626 11.482 1.00 97.12 223 TYR A O 1
ATOM 1588 N N . VAL A 1 224 ? 2.703 1.890 9.740 1.00 96.62 224 VAL A N 1
ATOM 1589 C CA . VAL A 1 224 ? 3.790 2.861 9.852 1.00 96.62 224 VAL A CA 1
ATOM 1590 C C . VAL A 1 224 ? 3.227 4.156 10.418 1.00 96.62 224 VAL A C 1
ATOM 1592 O O . VAL A 1 224 ? 2.316 4.735 9.839 1.00 96.62 224 VAL A O 1
ATOM 1595 N N . ASN A 1 225 ? 3.756 4.608 11.555 1.00 94.81 225 ASN A N 1
ATOM 1596 C CA . ASN A 1 225 ? 3.499 5.958 12.050 1.00 94.81 225 ASN A CA 1
ATOM 1597 C C . ASN A 1 225 ? 4.320 6.922 11.188 1.00 94.81 225 ASN A C 1
ATOM 1599 O O . ASN A 1 225 ? 5.510 7.138 11.451 1.00 94.81 225 ASN A O 1
ATOM 1603 N N . GLU A 1 226 ? 3.704 7.401 10.112 1.00 90.25 226 GLU A N 1
ATOM 1604 C CA . GLU A 1 226 ? 4.339 8.270 9.135 1.00 90.25 226 GLU A CA 1
ATOM 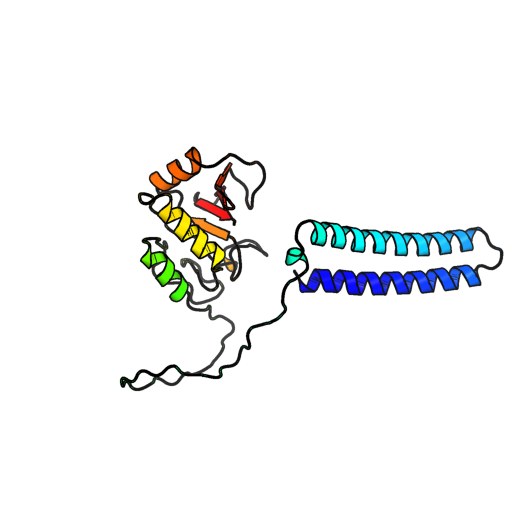1605 C C . GLU A 1 226 ? 4.156 9.735 9.540 1.00 90.25 226 GLU A C 1
ATOM 1607 O O . GLU A 1 226 ? 3.043 10.214 9.762 1.00 90.25 226 GLU A O 1
ATOM 1612 N N . VAL A 1 227 ? 5.274 10.462 9.613 1.00 87.00 227 VAL A N 1
ATOM 1613 C CA . VAL A 1 227 ? 5.299 11.897 9.916 1.00 87.00 227 VAL A CA 1
ATOM 1614 C C . VAL A 1 227 ? 6.162 12.605 8.875 1.00 87.00 227 VAL A C 1
ATOM 1616 O O . VAL A 1 227 ? 7.351 12.851 9.088 1.00 87.00 227 VAL A O 1
ATOM 1619 N N . ILE A 1 228 ? 5.565 12.925 7.727 1.00 77.50 228 ILE A N 1
ATOM 1620 C CA . ILE A 1 228 ? 6.225 13.654 6.636 1.00 77.50 228 ILE A CA 1
ATOM 1621 C C . ILE A 1 228 ? 5.661 15.069 6.585 1.00 77.50 228 ILE A C 1
ATOM 1623 O O . ILE A 1 228 ? 4.533 15.280 6.156 1.00 77.50 228 ILE A O 1
ATOM 1627 N N . LYS A 1 229 ? 6.452 16.070 6.986 1.00 73.50 229 LYS A N 1
ATOM 1628 C CA . LYS A 1 229 ? 6.034 17.476 6.863 1.00 73.50 229 LYS A CA 1
ATOM 1629 C C . LYS A 1 229 ? 5.811 17.831 5.382 1.00 73.50 229 LYS A C 1
ATOM 1631 O O . LYS A 1 229 ? 6.675 17.501 4.571 1.00 73.50 229 LYS A O 1
ATOM 1636 N N . PRO A 1 230 ? 4.722 18.538 5.021 1.00 74.94 230 PRO A N 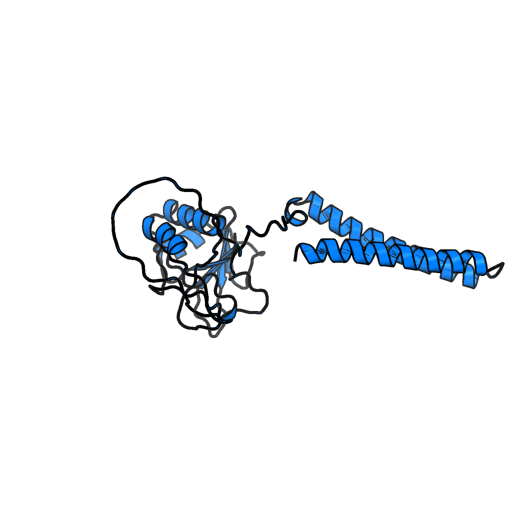1
ATOM 1637 C CA . PRO A 1 230 ? 3.756 19.227 5.890 1.00 74.94 230 PRO A CA 1
ATOM 1638 C C . PRO A 1 230 ? 2.535 18.391 6.326 1.00 74.94 230 PRO A C 1
ATOM 1640 O O . PRO A 1 230 ? 1.668 18.925 7.014 1.00 74.94 230 PRO A O 1
ATOM 1643 N N . ASN A 1 231 ? 2.444 17.118 5.940 1.00 77.00 231 ASN A N 1
ATOM 1644 C CA . ASN A 1 231 ? 1.284 16.278 6.225 1.00 77.00 231 ASN A CA 1
ATOM 1645 C C . ASN A 1 231 ? 1.199 15.931 7.723 1.00 77.00 231 ASN A C 1
ATOM 1647 O O . ASN A 1 231 ? 2.228 15.695 8.370 1.00 77.00 231 ASN A O 1
ATOM 1651 N N . PRO A 1 232 ? -0.017 15.900 8.300 1.00 84.81 232 PRO A N 1
ATOM 1652 C CA . PRO A 1 232 ? -0.209 15.446 9.668 1.00 84.81 232 PRO A CA 1
ATOM 1653 C C . PR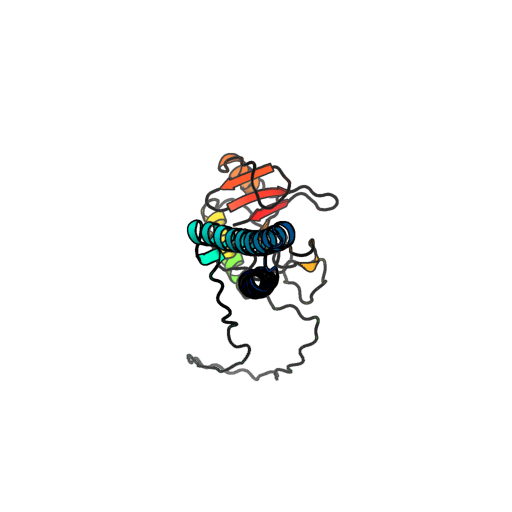O A 1 232 ? 0.148 13.962 9.800 1.00 84.81 232 PRO A C 1
ATOM 1655 O O . PRO A 1 232 ? 0.095 13.195 8.835 1.00 84.81 232 PRO A O 1
ATOM 1658 N N . ALA A 1 233 ? 0.497 13.567 11.024 1.00 91.56 233 ALA A N 1
ATOM 1659 C CA . ALA A 1 233 ? 0.772 12.175 11.337 1.00 91.56 233 ALA A CA 1
ATOM 1660 C C . ALA A 1 233 ? -0.454 11.303 11.034 1.00 91.56 233 ALA A C 1
ATOM 1662 O O . ALA A 1 233 ? -1.587 11.672 11.354 1.00 91.56 233 ALA A O 1
ATOM 1663 N N . HIS A 1 234 ? -0.214 10.145 10.438 1.00 94.56 234 HIS A N 1
ATOM 1664 C CA . HIS A 1 234 ? -1.233 9.149 10.134 1.00 94.56 234 HIS A CA 1
ATOM 1665 C C . HIS A 1 234 ? -0.607 7.750 10.173 1.00 94.56 234 HIS A C 1
ATOM 1667 O O . HIS A 1 234 ? 0.617 7.589 10.224 1.00 94.56 234 HIS A O 1
ATOM 1673 N N . TRP A 1 235 ? -1.454 6.727 10.181 1.00 97.00 235 TRP A N 1
ATOM 1674 C CA . TRP A 1 235 ? -1.015 5.355 9.988 1.00 97.00 235 TRP A CA 1
ATOM 1675 C C . TRP A 1 235 ? -0.972 5.053 8.499 1.00 97.00 235 TRP A C 1
ATOM 1677 O O . TRP A 1 235 ? -2.021 4.867 7.893 1.00 97.00 235 TRP A O 1
ATOM 1687 N N . HIS A 1 236 ? 0.223 4.957 7.935 1.00 95.69 236 HIS A N 1
ATOM 1688 C CA . HIS A 1 236 ? 0.421 4.445 6.588 1.00 95.69 236 HIS A CA 1
ATOM 1689 C C . HIS A 1 236 ? 0.493 2.915 6.651 1.00 95.69 236 HIS A C 1
ATOM 1691 O O . HIS A 1 236 ? 1.450 2.348 7.194 1.00 95.69 236 HIS A O 1
ATOM 1697 N N . VAL A 1 237 ? -0.553 2.236 6.178 1.00 96.88 237 VAL A N 1
ATOM 1698 C CA . VAL A 1 237 ? -0.723 0.786 6.352 1.00 96.88 237 VAL A CA 1
ATOM 1699 C C . VAL A 1 237 ? -0.505 0.069 5.033 1.00 96.88 237 VAL A C 1
ATOM 1701 O O . VAL A 1 237 ? -1.157 0.386 4.045 1.00 96.88 237 VAL A O 1
ATOM 1704 N N . CYS A 1 238 ? 0.362 -0.942 5.031 1.00 94.38 238 CYS A N 1
ATOM 1705 C CA . CYS A 1 238 ? 0.564 -1.839 3.895 1.00 94.38 238 CYS A CA 1
ATOM 1706 C C . CYS A 1 238 ? 0.248 -3.293 4.243 1.00 94.38 238 CYS A C 1
ATOM 1708 O O . CYS A 1 238 ? 0.522 -3.741 5.360 1.00 94.38 238 CYS A O 1
ATOM 1710 N N . TYR A 1 239 ? -0.284 -4.019 3.258 1.00 90.69 239 TYR A N 1
ATOM 1711 C CA . TYR A 1 239 ? -0.672 -5.432 3.341 1.00 90.69 239 TYR A CA 1
ATOM 1712 C C . TYR A 1 239 ? 0.131 -6.336 2.407 1.00 90.69 239 TYR A C 1
ATOM 1714 O O . TYR A 1 239 ? 0.552 -5.856 1.328 1.00 90.69 239 TYR A O 1
#